Protein AF-A0A562V0K2-F1 (afdb_monomer_lite)

Foldseek 3Di:
DDDPPLQVVLCVPQVVVQVVQHDFQFKWKFFCVLLVDDDSVRIAIETEHADPDRGPPHDPRHHYYYLVVLVVLLVCQLQQNQDDDDPPTSLLVLLRLQSIGTDTHPPCSSVVSNVSLVFQRVNNLVNLLVVLVVCLPVLLVVLQPDFDPVVNVVSLVGNVVSLLSNLQVLLSHGQNDDPCSQVVCVSSVGDCVLVVLNVQLNVDPGSNSNSVSSSVSSVVSSPRD

Organism: NCBI:txid406432

Sequence (225 aa):
MSLPAPVLDLASDVVPDAEDHGKLAFAYAHGPLLSGFGTDDEIGLVCVWDRDTVPEDAPPRAEHVTQHDFNAALAAVGEGRVWPLTPASPLTGIAGFAYGVLLSDEEGAGTAARGAVSEFPQALAVATGQRLAFDVGTVSAALSEESDRWIRAELLTEALHHAYVAWFAAHERYFPGVRRRGEYARHFGLDLSVLELEDEVWRADSGALAADRYRAMAERILNDR

Structure (mmCIF, N/CA/C/O backbone):
data_AF-A0A562V0K2-F1
#
_entry.id   AF-A0A562V0K2-F1
#
loop_
_atom_site.group_PDB
_atom_site.id
_atom_site.type_symbol
_atom_site.label_atom_id
_atom_site.label_alt_id
_atom_site.label_comp_id
_atom_site.label_asym_id
_atom_site.label_entity_id
_atom_site.label_seq_id
_atom_site.pdbx_PDB_ins_code
_atom_site.Cartn_x
_atom_site.Cartn_y
_atom_site.Cartn_z
_atom_site.occupancy
_atom_site.B_iso_or_equiv
_atom_site.auth_seq_id
_atom_site.auth_comp_id
_atom_site.auth_asym_id
_atom_site.auth_atom_id
_atom_site.pdbx_PDB_model_num
ATOM 1 N N . MET A 1 1 ? -21.070 -12.483 7.957 1.00 52.47 1 MET A N 1
ATOM 2 C CA . MET A 1 1 ? -19.969 -13.451 8.157 1.00 52.47 1 MET A CA 1
ATOM 3 C C . MET A 1 1 ? -19.500 -13.329 9.595 1.00 52.47 1 MET A C 1
ATOM 5 O O . MET A 1 1 ? -19.528 -12.217 10.103 1.00 52.47 1 MET A O 1
ATOM 9 N N . SER A 1 2 ? -19.144 -14.435 10.253 1.00 75.69 2 SER A N 1
ATOM 10 C CA . SER A 1 2 ? -18.477 -14.372 11.563 1.00 75.69 2 SER A CA 1
ATOM 11 C C . SER A 1 2 ? -17.040 -13.901 11.364 1.00 75.69 2 SER A C 1
ATOM 13 O O . SER A 1 2 ? -16.423 -14.279 10.367 1.00 75.69 2 SER A O 1
ATOM 15 N N . LEU A 1 3 ? -16.515 -13.099 12.290 1.00 81.81 3 LEU A N 1
ATOM 16 C CA . LEU A 1 3 ? -15.097 -12.746 12.286 1.00 81.81 3 LEU A CA 1
ATOM 17 C C . LEU A 1 3 ? -14.242 -13.997 12.551 1.00 81.81 3 LEU A C 1
ATOM 19 O O . LEU A 1 3 ? -14.703 -14.887 13.278 1.00 81.81 3 LEU A O 1
ATOM 23 N N . PRO A 1 4 ? -13.031 -14.094 11.967 1.00 87.25 4 PRO A N 1
ATOM 24 C CA . PRO A 1 4 ? -12.086 -15.151 12.309 1.00 87.25 4 PRO A CA 1
ATOM 25 C C . PRO A 1 4 ? -11.793 -15.144 13.814 1.00 87.25 4 PRO A C 1
ATOM 27 O O . PRO A 1 4 ? -11.621 -14.074 14.397 1.00 87.25 4 PRO A O 1
ATOM 30 N N . ALA A 1 5 ? -11.703 -16.324 14.436 1.00 88.75 5 ALA A N 1
ATOM 31 C CA . ALA A 1 5 ? -11.408 -16.442 15.868 1.00 88.75 5 ALA A CA 1
ATOM 32 C C . ALA A 1 5 ? -10.146 -15.664 16.297 1.00 88.75 5 ALA A C 1
ATOM 34 O O . ALA A 1 5 ? -10.245 -14.916 17.263 1.00 88.75 5 ALA A O 1
ATOM 35 N N . PRO A 1 6 ? -9.028 -15.683 15.541 1.00 89.50 6 PRO A N 1
ATOM 36 C CA . PRO A 1 6 ? -7.841 -14.919 15.928 1.00 89.50 6 PRO A CA 1
ATOM 37 C C . PRO A 1 6 ? -8.064 -13.397 15.980 1.00 89.50 6 PRO A C 1
ATOM 39 O O . PRO A 1 6 ? -7.435 -12.709 16.778 1.00 89.50 6 PRO A O 1
ATOM 42 N N . VAL A 1 7 ? -8.982 -12.860 15.164 1.00 90.56 7 VAL A N 1
ATOM 43 C CA . VAL A 1 7 ? -9.356 -11.433 15.199 1.00 90.56 7 VAL A CA 1
ATOM 44 C C . VAL A 1 7 ? -10.140 -11.122 16.467 1.00 90.56 7 VAL A C 1
ATOM 46 O O . VAL A 1 7 ? -9.884 -10.108 17.107 1.00 90.56 7 VAL A O 1
ATOM 49 N N . LEU A 1 8 ? -11.090 -11.990 16.828 1.00 90.25 8 LEU A N 1
ATOM 50 C CA . LEU A 1 8 ? -11.879 -11.841 18.051 1.00 90.25 8 LEU A CA 1
ATOM 51 C C . LEU A 1 8 ? -10.994 -11.943 19.293 1.00 90.25 8 LEU A C 1
ATOM 53 O O . LEU A 1 8 ? -11.109 -11.103 20.179 1.00 90.25 8 LEU A O 1
ATOM 57 N N . ASP A 1 9 ? -10.089 -12.921 19.319 1.00 90.00 9 ASP A N 1
ATOM 58 C CA . ASP A 1 9 ? -9.163 -13.135 20.427 1.00 90.00 9 ASP A CA 1
ATOM 59 C C . ASP A 1 9 ? -8.259 -11.910 20.612 1.00 90.00 9 ASP A C 1
ATOM 61 O O . ASP A 1 9 ? -8.198 -11.353 21.709 1.00 90.00 9 ASP A O 1
ATOM 65 N N . LEU A 1 10 ? -7.636 -11.422 19.530 1.00 89.19 10 LEU A N 1
ATOM 66 C CA . LEU A 1 10 ? -6.783 -10.232 19.575 1.00 89.19 10 LEU A CA 1
ATOM 67 C C . LEU A 1 10 ? -7.561 -8.976 19.993 1.00 89.19 10 LEU A C 1
ATOM 69 O O . LEU A 1 10 ? -7.078 -8.207 20.820 1.00 89.19 10 LEU A O 1
ATOM 73 N N . ALA A 1 11 ? -8.767 -8.774 19.458 1.00 91.69 11 ALA A N 1
ATOM 74 C CA . ALA A 1 11 ? -9.601 -7.623 19.796 1.00 91.69 11 ALA A CA 1
ATOM 75 C C . ALA A 1 11 ? -10.054 -7.644 21.263 1.00 91.69 11 ALA A C 1
ATOM 77 O O . ALA A 1 11 ? -10.036 -6.607 21.918 1.00 91.69 11 ALA A O 1
ATOM 78 N N . SER A 1 12 ? -10.438 -8.817 21.778 1.00 92.12 12 SER A N 1
ATOM 79 C CA . SER A 1 12 ? -10.924 -8.981 23.155 1.00 92.12 12 SER A CA 1
ATOM 80 C C . SER A 1 12 ? -9.852 -8.757 24.220 1.00 92.12 12 SER A C 1
ATOM 82 O O . SER A 1 12 ? -10.187 -8.439 25.356 1.00 92.12 12 SER A O 1
ATOM 84 N N . ASP A 1 13 ? -8.585 -8.925 23.844 1.00 91.38 13 ASP A N 1
ATOM 85 C CA . ASP A 1 13 ? -7.428 -8.727 24.711 1.00 91.38 13 ASP A CA 1
ATOM 86 C C . ASP A 1 13 ? -6.933 -7.275 24.631 1.00 91.38 13 ASP A C 1
ATOM 88 O O . ASP A 1 13 ? -6.803 -6.597 25.643 1.00 91.38 13 ASP A O 1
ATOM 92 N N . VAL A 1 14 ? -6.723 -6.758 23.416 1.00 93.25 14 VAL A N 1
ATOM 93 C CA . VAL A 1 14 ? -5.986 -5.500 23.221 1.00 93.25 14 VAL A CA 1
ATOM 94 C C . VAL A 1 14 ? -6.871 -4.252 23.235 1.00 93.25 14 VAL A C 1
ATOM 96 O O . VAL A 1 14 ? -6.406 -3.201 23.667 1.00 93.25 14 VAL A O 1
ATOM 99 N N . VAL A 1 15 ? -8.123 -4.318 22.762 1.00 94.56 15 VAL A N 1
ATOM 100 C CA . VAL A 1 15 ? -8.988 -3.121 22.729 1.00 94.56 15 VAL A CA 1
ATOM 101 C C . VAL A 1 15 ? -9.350 -2.651 24.144 1.00 94.56 15 VAL A C 1
ATOM 103 O O . VAL A 1 15 ? -9.142 -1.469 24.408 1.00 94.56 15 VAL A O 1
ATOM 106 N N . PRO A 1 16 ? -9.797 -3.525 25.073 1.00 94.62 16 PRO A N 1
ATOM 107 C CA . PRO A 1 16 ? -10.066 -3.103 26.447 1.00 94.62 16 PRO A CA 1
ATOM 108 C C . PRO A 1 16 ? -8.815 -2.579 27.163 1.00 94.62 16 PRO A C 1
ATOM 110 O O . PRO A 1 16 ? -8.887 -1.548 27.821 1.00 94.62 16 PRO A O 1
ATOM 113 N N . ASP A 1 17 ? -7.667 -3.244 26.982 1.00 94.31 17 ASP A N 1
ATOM 114 C CA . ASP A 1 17 ? -6.382 -2.804 27.545 1.00 94.31 17 ASP A CA 1
ATOM 115 C C . ASP A 1 17 ? -6.016 -1.405 27.023 1.00 94.31 17 ASP A C 1
ATOM 117 O O . ASP A 1 17 ? -5.735 -0.495 27.792 1.00 94.31 17 ASP A O 1
ATOM 121 N N . ALA A 1 18 ? -6.135 -1.161 25.712 1.00 94.12 18 ALA A N 1
ATOM 122 C CA . ALA A 1 18 ? -5.911 0.167 25.143 1.00 94.12 18 ALA A CA 1
ATOM 123 C C . ALA A 1 18 ? -6.873 1.230 25.713 1.00 94.12 18 ALA A C 1
ATOM 125 O O . ALA A 1 18 ? -6.443 2.350 25.996 1.00 94.12 18 ALA A O 1
ATOM 126 N N . GLU A 1 19 ? -8.150 0.900 25.909 1.00 93.56 19 GLU A N 1
ATOM 127 C CA . GLU A 1 19 ? -9.141 1.826 26.471 1.00 93.56 19 GLU A CA 1
ATOM 128 C C . GLU A 1 19 ? -8.829 2.227 27.928 1.00 93.56 19 GLU A C 1
ATOM 130 O O . GLU A 1 19 ? -9.099 3.372 28.310 1.00 93.56 19 GLU A O 1
ATOM 135 N N . ASP A 1 20 ? -8.154 1.369 28.703 1.00 94.06 20 ASP A N 1
ATOM 136 C CA . ASP A 1 20 ? -7.663 1.699 30.052 1.00 94.06 20 ASP A CA 1
ATOM 137 C C . ASP A 1 20 ? -6.580 2.800 30.034 1.00 94.06 20 ASP A C 1
ATOM 139 O O . ASP A 1 20 ? -6.460 3.587 30.981 1.00 94.06 20 ASP A O 1
ATOM 143 N N . HIS A 1 21 ? -5.833 2.928 28.932 1.00 92.94 21 HIS A N 1
ATOM 144 C CA . HIS A 1 21 ? -4.821 3.975 28.727 1.00 92.94 21 HIS A CA 1
ATOM 145 C C . HIS A 1 21 ? -5.391 5.244 28.076 1.00 92.94 21 HIS A C 1
ATOM 147 O O . HIS A 1 21 ? -4.731 6.297 28.009 1.00 92.94 21 HIS A O 1
ATOM 153 N N . GLY A 1 22 ? -6.634 5.196 27.596 1.00 92.88 22 GLY A N 1
ATOM 154 C CA . GLY A 1 22 ? -7.260 6.346 26.980 1.00 92.88 22 GLY A CA 1
ATOM 155 C C . GLY A 1 22 ? -8.395 6.071 26.019 1.00 92.88 22 GLY A C 1
ATOM 156 O O . GLY A 1 22 ? -8.535 4.996 25.461 1.00 92.88 22 GLY A O 1
ATOM 157 N N . LYS A 1 23 ? -9.155 7.128 25.733 1.00 94.75 23 LYS A N 1
ATOM 158 C CA . LYS A 1 23 ? -10.210 7.073 24.729 1.00 94.75 23 LYS A CA 1
ATOM 159 C C . LYS A 1 23 ? -9.639 6.819 23.328 1.00 94.75 23 LYS A C 1
ATOM 161 O O . LYS A 1 23 ? -8.800 7.582 22.833 1.00 94.75 23 LYS A O 1
ATOM 166 N N . LEU A 1 24 ? -10.140 5.768 22.689 1.00 97.31 24 LEU A N 1
ATOM 167 C CA . LEU A 1 24 ? -9.940 5.495 21.273 1.00 97.31 24 LEU A CA 1
ATOM 168 C C . LEU A 1 24 ? -10.983 6.258 20.451 1.00 97.31 24 LEU A C 1
ATOM 170 O O . LEU A 1 24 ? -12.152 6.324 20.819 1.00 97.31 24 LEU A O 1
ATOM 174 N N . ALA A 1 25 ? -10.565 6.808 19.314 1.00 97.38 25 ALA A N 1
ATOM 175 C CA . ALA A 1 25 ? -11.494 7.248 18.282 1.00 97.38 25 ALA A CA 1
ATOM 176 C C . ALA A 1 25 ? -12.142 6.025 17.615 1.00 97.38 25 ALA A C 1
ATOM 178 O O . ALA A 1 25 ? -13.344 6.018 17.368 1.00 97.38 25 ALA A O 1
ATOM 179 N N . PHE A 1 26 ? -11.331 5.004 17.314 1.00 98.12 26 PHE A N 1
ATOM 180 C CA . PHE A 1 26 ? -11.765 3.693 16.833 1.00 98.12 26 PHE A CA 1
ATOM 181 C C . PHE A 1 26 ? -10.601 2.686 16.848 1.00 98.12 26 PHE A C 1
ATOM 183 O O . PHE A 1 26 ? -9.433 3.058 16.965 1.00 98.12 26 PHE A O 1
ATOM 190 N N . ALA A 1 27 ? -10.910 1.403 16.668 1.00 97.81 27 ALA A N 1
ATOM 191 C CA . ALA A 1 27 ? -9.930 0.337 16.462 1.00 97.81 27 ALA A CA 1
ATOM 192 C C . ALA A 1 27 ? -10.340 -0.559 15.293 1.00 97.81 27 ALA A C 1
ATOM 194 O O . ALA A 1 27 ? -11.531 -0.792 15.064 1.00 97.81 27 ALA A O 1
ATOM 195 N N . TYR A 1 28 ? -9.367 -1.087 14.555 1.00 97.44 28 TYR A N 1
ATOM 196 C CA . TYR A 1 28 ? -9.630 -1.998 13.443 1.00 97.44 28 TYR A CA 1
ATOM 197 C C . TYR A 1 28 ? -8.574 -3.094 13.328 1.00 97.44 28 TYR A C 1
ATOM 199 O O . TYR A 1 28 ? -7.397 -2.876 13.602 1.00 97.44 28 TYR A O 1
ATOM 207 N N . ALA A 1 29 ? -9.002 -4.274 12.888 1.00 96.69 29 ALA A N 1
ATOM 208 C CA . ALA A 1 29 ? -8.101 -5.344 12.484 1.00 96.69 29 ALA A CA 1
ATOM 209 C C . ALA A 1 29 ? -7.822 -5.262 10.985 1.00 96.69 29 ALA A C 1
ATOM 211 O O . ALA A 1 29 ? -8.708 -4.924 10.198 1.00 96.69 29 ALA A O 1
ATOM 212 N N . HIS A 1 30 ? -6.611 -5.624 10.585 1.00 95.19 30 HIS A N 1
ATOM 213 C CA . HIS A 1 30 ? -6.198 -5.732 9.192 1.00 95.19 30 HIS A CA 1
ATOM 214 C C . HIS A 1 30 ? -5.349 -6.990 8.984 1.00 95.19 30 HIS A C 1
ATOM 216 O O . HIS A 1 30 ? -4.968 -7.676 9.931 1.00 95.19 30 HIS A O 1
ATOM 222 N N . GLY A 1 31 ? -5.054 -7.296 7.724 1.00 93.81 31 GLY A N 1
ATOM 223 C CA . GLY A 1 31 ? -4.170 -8.396 7.358 1.00 93.81 31 GLY A CA 1
ATOM 224 C C . GLY A 1 31 ? -4.758 -9.291 6.271 1.00 93.81 31 GLY A C 1
ATOM 225 O O . GLY A 1 31 ? -5.962 -9.249 5.997 1.00 93.81 31 GLY A O 1
ATOM 226 N N . PRO A 1 32 ? -3.913 -10.124 5.645 1.00 93.81 32 PRO A N 1
ATOM 227 C CA . PRO A 1 32 ? -4.311 -10.967 4.524 1.00 93.81 32 PRO A CA 1
ATOM 228 C C . PRO A 1 32 ? -5.429 -11.950 4.893 1.00 93.81 32 PRO A C 1
ATOM 230 O O . PRO A 1 32 ? -6.269 -12.244 4.039 1.00 93.81 32 PRO A O 1
ATOM 233 N N . LEU A 1 33 ? -5.502 -12.406 6.157 1.00 93.62 33 LEU A N 1
ATOM 234 C CA . LEU A 1 33 ? -6.515 -13.380 6.592 1.00 93.62 33 LEU A CA 1
ATOM 235 C C . LEU A 1 33 ? -7.938 -12.860 6.376 1.00 93.62 33 LEU A C 1
ATOM 237 O O . LEU A 1 33 ? -8.826 -13.616 5.984 1.00 93.62 33 LEU A O 1
ATOM 241 N N . LEU A 1 34 ? -8.140 -11.552 6.544 1.00 93.12 34 LEU A N 1
ATOM 242 C CA . LEU A 1 34 ? -9.422 -10.891 6.296 1.00 93.12 34 LEU A CA 1
ATOM 243 C C . LEU A 1 34 ? -9.797 -10.864 4.806 1.00 93.12 34 LEU A C 1
ATOM 245 O O . LEU A 1 34 ? -10.974 -10.777 4.471 1.00 93.12 34 LEU A O 1
ATOM 249 N N . SER A 1 35 ? -8.810 -11.009 3.919 1.00 91.12 35 SER A N 1
ATOM 250 C CA . SER A 1 35 ? -8.986 -11.174 2.470 1.00 91.12 35 SER A CA 1
ATOM 251 C C . SER A 1 35 ? -9.061 -12.653 2.039 1.00 91.12 35 SER A C 1
ATOM 253 O O . SER A 1 35 ? -9.135 -12.955 0.847 1.00 91.12 35 SER A O 1
ATOM 255 N N . GLY A 1 36 ? -9.074 -13.599 2.986 1.00 91.69 36 GLY A N 1
ATOM 256 C CA . GLY A 1 36 ? -9.261 -15.031 2.726 1.00 91.69 36 GLY A CA 1
ATOM 257 C C . GLY A 1 36 ? -7.984 -15.822 2.417 1.00 91.69 36 GLY A C 1
ATOM 258 O O . GLY A 1 36 ? -8.073 -16.937 1.905 1.00 91.69 36 GLY A O 1
ATOM 259 N N . PHE A 1 37 ? -6.802 -15.275 2.708 1.00 94.12 37 PHE A N 1
ATOM 260 C CA . PHE A 1 37 ? -5.512 -15.961 2.554 1.00 94.12 37 PHE A CA 1
ATOM 261 C C . PHE A 1 37 ? -4.518 -15.526 3.638 1.00 94.12 37 PHE A C 1
ATOM 263 O O . PHE A 1 37 ? -4.787 -14.611 4.389 1.00 94.12 37 PHE A O 1
ATOM 270 N N . GLY A 1 38 ? -3.347 -16.149 3.739 1.00 92.44 38 GLY A N 1
ATOM 271 C CA . GLY A 1 38 ? -2.402 -15.848 4.823 1.00 92.44 38 GLY A CA 1
ATOM 272 C C . GLY A 1 38 ? -2.707 -16.610 6.110 1.00 92.44 38 GLY A C 1
ATOM 273 O O . GLY A 1 38 ? -3.424 -17.612 6.083 1.00 92.44 38 GLY A O 1
ATOM 274 N N . THR A 1 39 ? -2.084 -16.187 7.205 1.00 91.94 39 THR A N 1
ATOM 275 C CA . THR A 1 39 ? -2.047 -16.933 8.472 1.00 91.94 39 THR A CA 1
ATOM 276 C C . THR A 1 39 ? -2.436 -16.062 9.668 1.00 91.94 39 THR A C 1
ATOM 278 O O . THR A 1 39 ? -2.476 -14.835 9.577 1.00 91.94 39 THR A O 1
ATOM 281 N N . ASP A 1 40 ? -2.753 -16.704 10.794 1.00 91.44 40 ASP A N 1
ATOM 282 C CA . ASP A 1 40 ? -3.245 -16.036 12.008 1.00 91.44 40 ASP A CA 1
ATOM 283 C C . ASP A 1 40 ? -2.237 -15.028 12.589 1.00 91.44 40 ASP A C 1
ATOM 285 O O . ASP A 1 40 ? -2.631 -13.995 13.122 1.00 91.44 40 ASP A O 1
ATOM 289 N N . ASP A 1 41 ? -0.936 -15.291 12.439 1.00 90.50 41 ASP A N 1
ATOM 290 C CA . ASP A 1 41 ? 0.172 -14.423 12.865 1.00 90.50 41 ASP A CA 1
ATOM 291 C C . ASP A 1 41 ? 0.351 -13.169 11.995 1.00 90.50 41 ASP A C 1
ATOM 293 O O . ASP A 1 41 ? 1.143 -12.291 12.331 1.00 90.50 41 ASP A O 1
ATOM 297 N N . GLU A 1 42 ? -0.375 -13.069 10.880 1.00 91.75 42 GLU A N 1
ATOM 298 C CA . GLU A 1 42 ? -0.365 -11.898 10.001 1.00 91.75 42 GLU A CA 1
ATOM 299 C C . GLU A 1 42 ? -1.564 -10.969 10.224 1.00 91.75 42 GLU A C 1
ATOM 301 O O . GLU A 1 42 ? -1.728 -9.994 9.484 1.00 91.75 42 GLU A O 1
ATOM 306 N N . ILE A 1 43 ? -2.409 -11.255 11.218 1.00 93.25 43 ILE A N 1
ATOM 307 C CA . ILE A 1 43 ? -3.422 -10.304 11.670 1.00 93.25 43 ILE A CA 1
ATOM 308 C C . ILE A 1 43 ? -2.740 -9.205 12.476 1.00 93.25 43 ILE A C 1
ATOM 310 O O . ILE A 1 43 ? -2.044 -9.471 13.454 1.00 93.25 43 ILE A O 1
ATOM 314 N N . GLY A 1 44 ? -2.994 -7.965 12.076 1.00 93.50 44 GLY A N 1
ATOM 315 C CA . GLY A 1 44 ? -2.641 -6.776 12.836 1.00 93.50 44 GLY A CA 1
ATOM 316 C C . GLY A 1 44 ? -3.880 -6.123 13.437 1.00 93.50 44 GLY A C 1
ATOM 317 O O . GLY A 1 44 ? -4.983 -6.223 12.889 1.00 93.50 44 GLY A O 1
ATOM 318 N N . LEU A 1 45 ? -3.686 -5.441 14.561 1.00 96.12 45 LEU A N 1
ATOM 319 C CA . LEU A 1 45 ? -4.660 -4.539 15.161 1.00 96.12 45 LEU A CA 1
ATOM 320 C C . LEU A 1 45 ? -4.080 -3.129 15.140 1.00 96.12 45 LEU A C 1
ATOM 322 O O . LEU A 1 45 ? -2.914 -2.942 15.480 1.00 96.12 45 LEU A O 1
ATOM 326 N N . VAL A 1 46 ? -4.903 -2.148 14.786 1.00 97.06 46 VAL A N 1
ATOM 327 C CA . VAL A 1 46 ? -4.553 -0.732 14.861 1.00 97.06 46 VAL A CA 1
ATOM 328 C C . VAL A 1 46 ? -5.534 -0.030 15.791 1.00 97.06 46 VAL A C 1
ATOM 330 O O . VAL A 1 46 ? -6.750 -0.086 15.582 1.00 97.06 46 VAL A O 1
ATOM 333 N N . CYS A 1 47 ? -4.995 0.664 16.789 1.00 97.81 47 CYS A N 1
ATOM 334 C CA . CYS A 1 47 ? -5.742 1.525 17.698 1.00 97.81 47 CYS A CA 1
ATOM 335 C C . CYS A 1 47 ? -5.536 2.991 17.297 1.00 97.81 47 CYS A C 1
ATOM 337 O O . CYS A 1 47 ? -4.404 3.488 17.282 1.00 97.81 47 CYS A O 1
ATOM 339 N N . VAL A 1 48 ? -6.635 3.679 16.981 1.00 97.94 48 VAL A N 1
ATOM 340 C CA . VAL A 1 48 ? -6.637 5.097 16.614 1.00 97.94 48 VAL A CA 1
ATOM 341 C C . VAL A 1 48 ? -7.090 5.920 17.810 1.00 97.94 48 VAL A C 1
ATOM 343 O O . VAL A 1 48 ? -8.226 5.798 18.259 1.00 97.94 48 VAL A O 1
ATOM 346 N N . TRP A 1 49 ? -6.204 6.759 18.335 1.00 97.88 49 TRP A N 1
ATOM 347 C CA . TRP A 1 49 ? -6.423 7.491 19.582 1.00 97.88 49 TRP A CA 1
ATOM 348 C C . TRP A 1 49 ? -7.141 8.830 19.370 1.00 97.88 49 TRP A C 1
ATOM 350 O O . TRP A 1 49 ? -6.742 9.612 18.505 1.00 97.88 49 TRP A O 1
ATOM 360 N N . ASP A 1 50 ? -8.138 9.132 20.211 1.00 96.38 50 ASP A N 1
ATOM 361 C CA . ASP A 1 50 ? -8.818 10.440 20.274 1.00 96.38 50 ASP A CA 1
ATOM 362 C C . ASP A 1 50 ? -8.024 11.412 21.170 1.00 96.38 50 ASP A C 1
ATOM 364 O O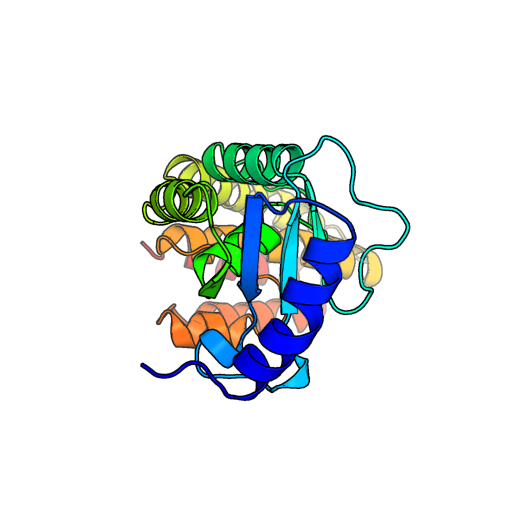 . ASP A 1 50 ? -8.425 11.778 22.278 1.00 96.38 50 ASP A O 1
ATOM 368 N N . ARG A 1 51 ? -6.788 11.701 20.754 1.00 94.25 51 ARG A N 1
ATOM 369 C CA . ARG A 1 51 ? -5.839 12.613 21.415 1.00 94.25 51 ARG A CA 1
ATOM 370 C C . ARG A 1 51 ? -4.675 12.932 20.484 1.00 94.25 51 ARG A C 1
ATOM 372 O O . ARG A 1 51 ? -4.415 12.206 19.527 1.00 94.25 51 ARG A O 1
ATOM 379 N N . ASP A 1 52 ? -3.930 13.975 20.832 1.00 93.94 52 ASP A N 1
ATOM 380 C CA . ASP A 1 52 ? -2.813 14.481 20.027 1.00 93.94 52 ASP A CA 1
ATOM 381 C C . ASP A 1 52 ? -1.555 13.597 20.070 1.00 93.94 52 ASP A C 1
ATOM 383 O O . ASP A 1 52 ? -0.653 13.772 19.255 1.00 93.94 52 ASP A O 1
ATOM 387 N N . THR A 1 53 ? -1.464 12.656 21.016 1.00 95.62 53 THR A N 1
ATOM 388 C CA . THR A 1 53 ? -0.296 11.778 21.184 1.00 95.62 53 THR A CA 1
ATOM 389 C C . THR A 1 53 ? -0.696 10.364 21.592 1.00 95.62 53 THR A C 1
ATOM 391 O O . THR A 1 53 ? -1.591 10.182 22.418 1.00 95.62 53 THR A O 1
ATOM 394 N N . VAL A 1 54 ? 0.020 9.362 21.079 1.00 96.06 54 VAL A N 1
ATOM 395 C CA . VAL A 1 54 ? -0.092 7.965 21.533 1.00 96.06 54 VAL A CA 1
ATOM 396 C C . VAL A 1 54 ? 0.375 7.852 22.998 1.00 96.06 54 VAL A C 1
ATOM 398 O O . VAL A 1 54 ? 1.401 8.450 23.330 1.00 96.06 54 VAL A O 1
ATOM 401 N N . PRO A 1 55 ? -0.337 7.122 23.881 1.00 95.44 55 PRO A N 1
ATOM 402 C CA . PRO A 1 55 ? 0.125 6.858 25.248 1.00 95.44 55 PRO A CA 1
ATOM 403 C C . PRO A 1 55 ? 1.468 6.118 25.272 1.00 95.44 55 PRO A C 1
ATOM 405 O O . PRO A 1 55 ? 1.684 5.203 24.480 1.00 95.44 55 PRO A O 1
ATOM 408 N N . GLU A 1 56 ? 2.364 6.482 26.192 1.00 94.12 56 GLU A N 1
ATOM 409 C CA . GLU A 1 56 ? 3.687 5.840 26.316 1.00 94.12 56 GLU A CA 1
ATOM 410 C C . GLU A 1 56 ? 3.600 4.365 26.738 1.00 94.12 56 GLU A C 1
ATOM 412 O O . GLU A 1 56 ? 4.495 3.575 26.447 1.00 94.12 56 GLU A O 1
ATOM 417 N N . ASP A 1 57 ? 2.519 4.004 27.421 1.00 93.12 57 ASP A N 1
ATOM 418 C CA . ASP A 1 57 ? 2.210 2.689 27.970 1.00 93.12 57 ASP A CA 1
ATOM 419 C C . ASP A 1 57 ? 1.176 1.916 27.136 1.00 93.12 57 ASP A C 1
ATOM 421 O O . ASP A 1 57 ? 0.630 0.923 27.603 1.00 93.12 57 ASP A O 1
ATOM 425 N N . ALA A 1 58 ? 0.931 2.342 25.892 1.00 93.00 58 ALA A N 1
ATOM 426 C CA . ALA A 1 58 ? 0.018 1.664 24.981 1.00 93.00 58 ALA A CA 1
ATOM 427 C C . ALA A 1 58 ? 0.422 0.190 24.725 1.00 93.00 58 ALA A C 1
ATOM 429 O O . ALA A 1 58 ? 1.617 -0.128 24.644 1.00 93.00 58 ALA A O 1
ATOM 430 N N . PRO A 1 59 ? -0.554 -0.724 24.565 1.00 92.44 59 PRO A N 1
ATOM 431 C CA . PRO A 1 59 ? -0.286 -2.156 24.502 1.00 92.44 59 PRO A CA 1
ATOM 432 C C . PRO A 1 59 ? 0.536 -2.556 23.263 1.00 92.44 59 PRO A C 1
ATOM 434 O O . PRO A 1 59 ? 0.108 -2.345 22.134 1.00 92.44 59 PRO A O 1
ATOM 437 N N . PRO A 1 60 ? 1.665 -3.275 23.408 1.00 92.25 60 PRO A N 1
ATOM 438 C CA . PRO A 1 60 ? 2.615 -3.509 22.310 1.00 92.25 60 PRO A CA 1
ATOM 439 C C . PRO A 1 60 ? 2.113 -4.471 21.220 1.00 92.25 60 PRO A C 1
ATOM 441 O O . PRO A 1 60 ? 2.826 -4.745 20.256 1.00 92.25 60 PRO A O 1
ATOM 444 N N . ARG A 1 61 ? 0.920 -5.049 21.395 1.00 91.62 61 ARG A N 1
ATOM 445 C CA . ARG A 1 61 ? 0.300 -6.009 20.469 1.00 91.62 61 ARG A CA 1
ATOM 446 C C . ARG A 1 61 ? -0.578 -5.337 19.408 1.00 91.62 61 ARG A C 1
ATOM 448 O O . ARG A 1 61 ? -1.210 -6.049 18.629 1.00 91.62 61 ARG A O 1
ATOM 455 N N . ALA A 1 62 ? -0.608 -4.006 19.372 1.00 94.44 62 ALA A N 1
ATOM 456 C CA . ALA A 1 62 ? -1.236 -3.220 18.322 1.00 94.44 62 ALA A CA 1
ATOM 457 C C . ALA A 1 62 ? -0.269 -2.178 17.756 1.00 94.44 62 ALA A C 1
ATOM 459 O O . ALA A 1 62 ? 0.677 -1.733 18.405 1.00 94.44 62 ALA A O 1
ATOM 460 N N . GLU A 1 63 ? -0.549 -1.761 16.530 1.00 95.06 63 GLU A N 1
ATOM 461 C CA . GLU A 1 63 ? -0.046 -0.504 16.007 1.00 95.06 63 GLU A CA 1
ATOM 462 C C . GLU A 1 63 ? -0.894 0.646 16.563 1.00 95.06 63 GLU A C 1
ATOM 464 O O . GLU A 1 63 ? -2.112 0.536 16.733 1.00 95.06 63 GLU A O 1
ATOM 469 N N . HIS A 1 64 ? -0.249 1.775 16.839 1.00 96.12 64 HIS A N 1
ATOM 470 C CA . HIS A 1 64 ? -0.899 2.928 17.444 1.00 96.12 64 HIS A CA 1
ATOM 471 C C . HIS A 1 64 ? -0.684 4.170 16.602 1.00 96.12 64 HIS A C 1
ATOM 473 O O . HIS A 1 64 ? 0.438 4.489 16.210 1.00 96.12 64 HIS A O 1
ATOM 479 N N . VAL A 1 65 ? -1.768 4.898 16.370 1.00 96.69 65 VAL A N 1
ATOM 480 C CA . VAL A 1 65 ? -1.755 6.139 15.602 1.00 96.69 65 VAL A CA 1
ATOM 481 C C . VAL A 1 65 ? -2.750 7.116 16.210 1.00 96.69 65 VAL A C 1
ATOM 483 O O . VAL A 1 65 ? -3.754 6.714 16.795 1.00 96.69 65 VAL A O 1
ATOM 486 N N . THR A 1 66 ? -2.481 8.410 16.118 1.00 97.44 66 THR A N 1
ATOM 487 C CA . THR A 1 66 ? -3.467 9.414 16.529 1.00 97.44 66 THR A CA 1
ATOM 488 C C . THR A 1 66 ? -4.542 9.554 15.454 1.00 97.44 66 THR A C 1
ATOM 490 O O . THR A 1 66 ? -4.300 9.297 14.271 1.00 97.44 66 THR A O 1
ATOM 493 N N . GLN A 1 67 ? -5.740 10.002 15.824 1.00 97.12 67 GLN A N 1
ATOM 494 C CA . GLN A 1 67 ? -6.764 10.327 14.830 1.00 97.12 67 GLN A CA 1
ATOM 495 C C . GLN A 1 67 ? -6.286 11.424 13.865 1.00 97.12 67 GLN A C 1
ATOM 497 O O . GLN A 1 67 ? -6.624 11.397 12.680 1.00 97.12 67 GLN A O 1
ATOM 502 N N . HIS A 1 68 ? -5.465 12.361 14.348 1.00 96.69 68 HIS A N 1
ATOM 503 C CA . HIS A 1 68 ? -4.840 13.387 13.519 1.00 96.69 68 HIS A CA 1
ATOM 504 C C . HIS A 1 68 ? -3.970 12.774 12.414 1.00 96.69 68 HIS A C 1
ATOM 506 O O . HIS A 1 68 ? -4.189 13.058 11.236 1.00 96.69 68 HIS A O 1
ATOM 512 N N . ASP A 1 69 ? -3.039 11.892 12.779 1.00 96.19 69 ASP A N 1
ATOM 513 C CA . ASP A 1 69 ? -2.115 11.258 11.834 1.00 96.19 69 ASP A CA 1
ATOM 514 C C . ASP A 1 69 ? -2.849 10.325 10.865 1.00 96.19 69 ASP A C 1
ATOM 516 O O . ASP A 1 69 ? -2.548 10.303 9.670 1.00 96.19 69 ASP A O 1
ATOM 520 N N . PHE A 1 70 ? -3.867 9.604 11.347 1.00 96.94 70 PHE A N 1
ATOM 521 C CA . PHE A 1 70 ? -4.719 8.781 10.491 1.00 96.94 70 PHE A CA 1
ATOM 522 C C . PHE A 1 70 ? -5.450 9.634 9.442 1.00 96.94 70 PHE A C 1
ATOM 524 O O . PHE A 1 70 ? -5.446 9.309 8.253 1.00 96.94 70 PHE A O 1
ATOM 531 N N . ASN A 1 71 ? -6.040 10.759 9.853 1.00 96.62 71 ASN A N 1
ATOM 532 C CA . ASN A 1 71 ? -6.723 11.674 8.938 1.00 96.62 71 ASN A CA 1
ATOM 533 C C . ASN A 1 71 ? -5.750 12.339 7.955 1.00 96.62 71 ASN A C 1
ATOM 535 O O . ASN A 1 71 ? -6.092 12.533 6.788 1.00 96.62 71 ASN A O 1
ATOM 539 N N . ALA A 1 72 ? -4.529 12.654 8.393 1.00 95.44 72 ALA A N 1
ATOM 540 C CA . ALA A 1 72 ? -3.478 13.158 7.517 1.00 95.44 72 ALA A CA 1
ATOM 541 C C . ALA A 1 72 ? -3.072 12.113 6.463 1.00 95.44 72 ALA A C 1
ATOM 543 O O . ALA A 1 72 ? -2.916 12.456 5.288 1.00 95.44 72 ALA A O 1
ATOM 544 N N . ALA A 1 73 ? -2.966 10.838 6.850 1.00 95.06 73 ALA A N 1
ATOM 545 C CA . ALA A 1 73 ? -2.717 9.738 5.924 1.00 95.06 73 ALA A CA 1
ATOM 546 C C . ALA A 1 73 ? -3.866 9.566 4.918 1.00 95.06 73 ALA A C 1
ATOM 548 O O . ALA A 1 73 ? -3.620 9.450 3.716 1.00 95.06 73 ALA A O 1
ATOM 549 N N . LEU A 1 74 ? -5.116 9.624 5.389 1.00 95.62 74 LEU A N 1
ATOM 550 C CA . LEU A 1 74 ? -6.307 9.559 4.544 1.00 95.62 74 LEU A CA 1
ATOM 551 C C . LEU A 1 74 ? -6.332 10.695 3.511 1.00 95.62 74 LEU A C 1
ATOM 553 O O . LEU A 1 74 ? -6.548 10.440 2.327 1.00 95.62 74 LEU A O 1
ATOM 557 N N . ALA A 1 75 ? -6.054 11.930 3.936 1.00 95.69 75 ALA A N 1
ATOM 558 C CA . ALA A 1 75 ? -5.964 13.082 3.043 1.00 95.69 75 ALA A CA 1
ATOM 559 C C . ALA A 1 75 ? -4.834 12.914 2.016 1.00 95.69 75 ALA A C 1
ATOM 561 O O . ALA A 1 75 ? -5.062 13.070 0.818 1.00 95.69 75 ALA A O 1
ATOM 562 N N . ALA A 1 76 ? -3.640 12.502 2.457 1.00 94.38 76 ALA A N 1
ATOM 563 C CA . ALA A 1 76 ? -2.506 12.267 1.568 1.00 94.38 76 ALA A CA 1
ATOM 564 C C . ALA A 1 76 ? -2.828 11.227 0.483 1.00 94.38 76 ALA A C 1
ATOM 566 O O . ALA A 1 76 ? -2.544 11.463 -0.690 1.00 94.38 76 ALA A O 1
ATOM 567 N N . VAL A 1 77 ? -3.475 10.115 0.847 1.00 95.62 77 VAL A N 1
ATOM 568 C CA . VAL A 1 77 ? -3.938 9.095 -0.109 1.00 95.62 77 VAL A CA 1
ATOM 569 C C . VAL A 1 77 ? -5.008 9.663 -1.044 1.00 95.62 77 VAL A C 1
ATOM 571 O O . VAL A 1 77 ? -4.908 9.482 -2.258 1.00 95.62 77 VAL A O 1
ATOM 574 N N . GLY A 1 78 ? -5.986 10.395 -0.505 1.00 95.25 78 GLY A N 1
ATOM 575 C CA . GLY A 1 78 ? -7.042 11.049 -1.281 1.00 95.25 78 GLY A CA 1
ATOM 576 C C . GLY A 1 78 ? -6.517 12.052 -2.311 1.00 95.25 78 GLY A C 1
ATOM 577 O O . GLY A 1 78 ? -7.091 12.196 -3.385 1.00 95.25 78 GLY A O 1
ATOM 578 N N . GLU A 1 79 ? -5.390 12.699 -2.019 1.00 94.06 79 GLU A N 1
ATOM 579 C CA . GLU A 1 79 ? -4.725 13.676 -2.886 1.00 94.06 79 GLU A CA 1
ATOM 580 C C . GLU A 1 79 ? -3.613 13.058 -3.758 1.00 94.06 79 GLU A C 1
ATOM 582 O O . GLU A 1 79 ? -2.899 13.780 -4.455 1.00 94.06 79 GLU A O 1
ATOM 587 N N . GLY A 1 80 ? -3.433 11.731 -3.725 1.00 92.94 80 GLY A N 1
ATOM 588 C CA . GLY A 1 80 ? -2.428 11.015 -4.520 1.00 92.94 80 GLY A CA 1
ATOM 589 C C . GLY A 1 80 ? -0.977 11.168 -4.037 1.00 92.94 80 GLY A C 1
ATOM 590 O O . GLY A 1 80 ? -0.039 10.856 -4.772 1.00 92.94 80 GLY A O 1
ATOM 591 N N . ARG A 1 81 ? -0.760 11.639 -2.803 1.00 89.00 81 ARG A N 1
ATOM 592 C CA . ARG A 1 81 ? 0.560 11.834 -2.180 1.00 89.00 81 ARG A CA 1
ATOM 593 C C . ARG A 1 81 ? 0.981 10.606 -1.370 1.00 89.00 81 ARG A C 1
ATOM 595 O O . ARG A 1 81 ? 0.954 10.617 -0.144 1.00 89.00 81 ARG A O 1
ATOM 602 N N . VAL A 1 82 ? 1.381 9.547 -2.071 1.00 82.56 82 VAL A N 1
ATOM 603 C CA . VAL A 1 82 ? 1.708 8.234 -1.470 1.00 82.56 82 VAL A CA 1
ATOM 604 C C . VAL A 1 82 ? 3.184 7.832 -1.583 1.00 82.56 82 VAL A C 1
A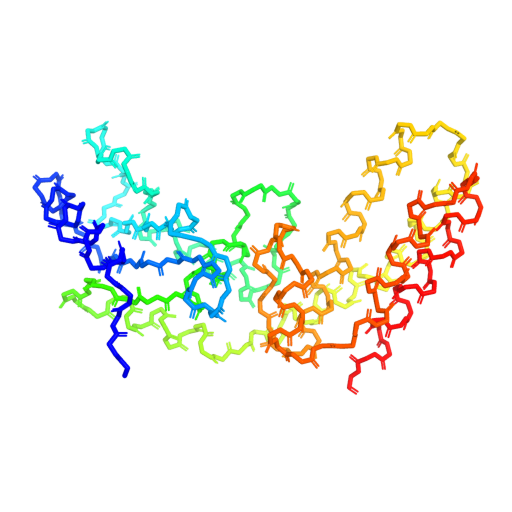TOM 606 O O . VAL A 1 82 ? 3.547 6.710 -1.248 1.00 82.56 82 VAL A O 1
ATOM 609 N N . TRP A 1 83 ? 4.039 8.750 -2.034 1.00 80.62 83 TRP A N 1
ATOM 610 C CA . TRP A 1 83 ? 5.485 8.564 -2.197 1.00 80.62 83 TRP A CA 1
ATOM 611 C C . TRP A 1 83 ? 6.177 9.091 -0.933 1.00 80.62 83 TRP A C 1
ATOM 613 O O . TRP A 1 83 ? 5.937 10.258 -0.607 1.00 80.62 83 TRP A O 1
ATOM 623 N N . PRO A 1 84 ? 6.976 8.303 -0.185 1.00 73.19 84 PRO A N 1
ATOM 624 C CA . PRO A 1 84 ? 7.911 7.265 -0.652 1.00 73.19 84 PRO A CA 1
ATOM 625 C C . PRO A 1 84 ? 7.586 5.812 -0.227 1.00 73.19 84 PRO A C 1
ATOM 627 O O . PRO A 1 84 ? 6.705 5.571 0.597 1.00 73.19 84 PRO A O 1
ATOM 630 N N . LEU A 1 85 ? 8.355 4.842 -0.751 1.00 75.69 85 LEU A N 1
ATOM 631 C CA . LEU A 1 85 ? 8.320 3.432 -0.331 1.00 75.69 85 LEU A CA 1
ATOM 632 C C . LEU A 1 85 ? 8.812 3.288 1.118 1.00 75.69 85 LEU A C 1
ATOM 634 O O . LEU A 1 85 ? 10.013 3.232 1.384 1.00 75.69 85 LEU A O 1
ATOM 638 N N . THR A 1 86 ? 7.879 3.187 2.060 1.00 77.56 86 THR A N 1
ATOM 639 C CA . THR A 1 86 ? 8.165 2.830 3.453 1.00 77.56 86 THR A CA 1
ATOM 640 C C . THR A 1 86 ? 7.184 1.760 3.934 1.00 77.56 86 THR A C 1
ATOM 642 O O . THR A 1 86 ? 6.043 1.723 3.468 1.00 77.56 86 THR A O 1
ATOM 645 N N . PRO A 1 87 ? 7.587 0.883 4.874 1.00 65.38 87 PRO A N 1
ATOM 646 C CA . PRO A 1 87 ? 6.670 -0.087 5.475 1.00 65.38 87 PRO A CA 1
ATOM 647 C C . PRO A 1 87 ? 5.449 0.564 6.143 1.00 65.38 87 PRO A C 1
ATOM 649 O O . PRO A 1 87 ? 4.365 -0.002 6.109 1.00 65.38 87 PRO A O 1
ATOM 652 N N . ALA A 1 88 ? 5.619 1.770 6.692 1.00 72.12 88 ALA A N 1
ATOM 653 C CA . ALA A 1 88 ? 4.573 2.562 7.338 1.00 72.12 88 ALA A CA 1
ATOM 654 C C . ALA A 1 88 ? 4.044 3.684 6.422 1.00 72.12 88 ALA A C 1
ATOM 656 O O . ALA A 1 88 ? 3.783 4.799 6.877 1.00 72.12 88 ALA A O 1
ATOM 657 N N . SER A 1 89 ? 3.951 3.437 5.110 1.00 85.94 89 SER A N 1
ATOM 658 C CA . SER A 1 89 ? 3.439 4.455 4.191 1.00 85.94 89 SER A CA 1
ATOM 659 C C . SER A 1 89 ? 1.946 4.715 4.445 1.00 85.94 89 SER A C 1
ATOM 661 O O . SER A 1 89 ? 1.204 3.769 4.739 1.00 85.94 89 SER A O 1
ATOM 663 N N . PRO A 1 90 ? 1.464 5.963 4.267 1.00 90.56 90 PRO A N 1
ATOM 664 C CA . PRO A 1 90 ? 0.041 6.289 4.366 1.00 90.56 90 PRO A CA 1
ATOM 665 C C . PRO A 1 90 ? -0.853 5.344 3.557 1.00 90.56 90 PRO A C 1
ATOM 667 O O . PRO A 1 90 ? -1.901 4.918 4.030 1.00 90.56 90 PRO A O 1
ATOM 670 N N . LEU A 1 91 ? -0.411 4.956 2.358 1.00 93.94 91 LEU A N 1
ATOM 671 C CA . LEU A 1 91 ? -1.157 4.042 1.499 1.00 93.94 91 LEU A CA 1
ATOM 672 C C . LEU A 1 91 ? -1.312 2.648 2.110 1.00 93.94 91 LEU A C 1
ATOM 674 O O . LEU A 1 91 ? -2.402 2.093 2.045 1.00 93.94 91 LEU A O 1
ATOM 678 N N . THR A 1 92 ? -0.256 2.096 2.711 1.00 91.31 92 THR A N 1
ATOM 679 C CA . THR A 1 92 ? -0.303 0.759 3.325 1.00 91.31 92 THR A CA 1
ATOM 680 C C . THR A 1 92 ? -1.251 0.751 4.523 1.00 91.31 92 THR A C 1
ATOM 682 O O . THR A 1 92 ? -2.087 -0.145 4.633 1.00 91.31 92 THR A O 1
ATOM 685 N N . GLY A 1 93 ? -1.189 1.786 5.369 1.00 92.56 93 GLY A N 1
ATOM 686 C CA . GLY A 1 93 ? -2.106 1.945 6.502 1.00 92.56 93 GLY A CA 1
ATOM 687 C C . GLY A 1 93 ? -3.565 2.091 6.058 1.00 92.56 93 GLY A C 1
ATOM 688 O O . GLY A 1 93 ? -4.441 1.381 6.547 1.00 92.56 93 GLY A O 1
ATOM 689 N N . ILE A 1 94 ? -3.835 2.945 5.063 1.00 95.88 94 ILE A N 1
ATOM 690 C CA . ILE A 1 94 ? -5.191 3.130 4.527 1.00 95.88 94 ILE A CA 1
ATOM 691 C C . ILE A 1 94 ? -5.696 1.882 3.795 1.00 95.88 94 ILE A C 1
ATOM 693 O O . ILE A 1 94 ? -6.871 1.552 3.925 1.00 95.88 94 ILE A O 1
ATOM 697 N N . ALA A 1 95 ? -4.840 1.140 3.090 1.00 95.44 95 ALA A N 1
ATOM 698 C CA . ALA A 1 95 ? -5.202 -0.149 2.503 1.00 95.44 95 ALA A CA 1
ATOM 699 C C . ALA A 1 95 ? -5.567 -1.177 3.587 1.00 95.44 95 ALA A C 1
ATOM 701 O O . ALA A 1 95 ? -6.588 -1.857 3.475 1.00 95.44 95 ALA A O 1
ATOM 702 N N . GLY A 1 96 ? -4.764 -1.255 4.655 1.00 95.19 96 GLY A N 1
ATOM 703 C CA . GLY A 1 96 ? -5.032 -2.099 5.818 1.00 95.19 96 GLY A CA 1
ATOM 704 C C . GLY A 1 96 ? -6.370 -1.759 6.467 1.00 95.19 96 GLY A C 1
ATOM 705 O O . GLY A 1 96 ? -7.171 -2.655 6.725 1.00 95.19 96 GLY A O 1
ATOM 706 N N . PHE A 1 97 ? -6.662 -0.467 6.633 1.00 97.00 97 PHE A N 1
ATOM 707 C CA . PHE A 1 97 ? -7.976 -0.020 7.069 1.00 97.00 97 PHE A CA 1
ATOM 708 C C . PHE A 1 97 ? -9.053 -0.461 6.080 1.00 97.00 97 PHE A C 1
ATOM 710 O O . PHE A 1 97 ? -9.959 -1.178 6.497 1.00 97.00 97 PHE A O 1
ATOM 717 N N . ALA A 1 98 ? -8.958 -0.089 4.796 1.00 96.38 98 ALA A N 1
ATOM 718 C CA . ALA A 1 98 ? -9.953 -0.315 3.739 1.00 96.38 98 ALA A CA 1
ATOM 719 C C . ALA A 1 98 ? -10.381 -1.784 3.592 1.00 96.38 98 ALA A C 1
ATOM 721 O O . ALA A 1 98 ? -11.573 -2.051 3.453 1.00 96.38 98 ALA A O 1
ATOM 722 N N . TYR A 1 99 ? -9.434 -2.721 3.679 1.00 95.38 99 TYR A N 1
ATOM 723 C CA . TYR A 1 99 ? -9.693 -4.166 3.598 1.00 95.38 99 TYR A CA 1
ATOM 724 C C . TYR A 1 99 ? -9.874 -4.840 4.965 1.00 95.38 99 TYR A C 1
ATOM 726 O O . TYR A 1 99 ? -10.121 -6.043 5.045 1.00 95.38 99 TYR A O 1
ATOM 734 N N . GLY A 1 100 ? -9.718 -4.070 6.037 1.00 95.50 100 GLY A N 1
ATOM 735 C CA . GLY A 1 100 ? -9.839 -4.516 7.410 1.00 95.50 100 GLY A CA 1
ATOM 736 C C . GLY A 1 100 ? -11.269 -4.516 7.943 1.00 95.50 100 GLY A C 1
ATOM 737 O O . GLY A 1 100 ? -12.245 -4.217 7.253 1.00 95.50 100 GLY A O 1
ATOM 738 N N . VAL A 1 101 ? -11.380 -4.813 9.233 1.00 95.31 101 VAL A N 1
ATOM 739 C CA . VAL A 1 101 ? -12.638 -4.867 9.979 1.00 95.31 101 VAL A CA 1
ATOM 740 C C . VAL A 1 101 ? -12.592 -3.848 11.106 1.00 95.31 101 VAL A C 1
ATOM 742 O O . VAL A 1 101 ? -11.659 -3.851 11.902 1.00 95.31 101 VAL A O 1
ATOM 745 N N . LEU A 1 102 ? -13.618 -3.004 11.194 1.00 95.81 102 LEU A N 1
ATOM 746 C CA . LEU A 1 102 ? -13.807 -2.079 12.312 1.00 95.81 102 LEU A CA 1
ATOM 747 C C . LEU A 1 102 ? -14.288 -2.853 13.552 1.00 95.81 102 LEU A C 1
ATOM 749 O O . LEU A 1 102 ? -15.219 -3.651 13.442 1.00 95.81 102 LEU A O 1
ATOM 753 N N . LEU A 1 103 ? -13.645 -2.637 14.700 1.00 94.88 103 LEU A N 1
ATOM 754 C CA . LEU A 1 103 ? -13.858 -3.407 15.933 1.00 94.88 103 LEU A CA 1
ATOM 755 C C . LEU A 1 103 ? -14.450 -2.567 17.070 1.00 94.88 103 LEU A C 1
ATOM 757 O O . LEU A 1 103 ? -15.343 -3.044 17.763 1.00 94.88 103 LEU A O 1
ATOM 761 N N . SER A 1 104 ? -13.978 -1.330 17.234 1.00 93.94 104 SER A N 1
ATOM 762 C CA . SER A 1 104 ? -14.516 -0.331 18.171 1.00 93.94 104 SER A CA 1
ATOM 763 C C . SER A 1 104 ? -14.652 1.002 17.438 1.00 93.94 104 SER A C 1
ATOM 765 O O . SER A 1 104 ? -13.790 1.320 16.620 1.00 93.94 104 SER A O 1
ATOM 767 N N . ASP A 1 105 ? -15.746 1.732 17.666 1.00 95.94 105 ASP A N 1
ATOM 768 C CA . ASP A 1 105 ? -16.061 3.029 17.041 1.00 95.94 105 ASP A CA 1
ATOM 769 C C . ASP A 1 105 ? -17.239 3.703 17.768 1.00 95.94 105 ASP A C 1
ATOM 771 O O . ASP A 1 105 ? -18.345 3.807 17.236 1.00 95.94 105 ASP A O 1
ATOM 775 N N . GLU A 1 106 ? -17.040 4.101 19.026 1.00 91.56 106 GLU A N 1
ATOM 776 C CA . GLU A 1 106 ? -18.135 4.608 19.869 1.00 91.56 106 GLU A CA 1
ATOM 777 C C . GLU A 1 106 ? -18.786 5.888 19.321 1.00 91.56 106 GLU A C 1
ATOM 779 O O . GLU A 1 106 ? -20.001 6.065 19.418 1.00 91.56 106 GLU A O 1
ATOM 784 N N . GLU A 1 107 ? -17.987 6.775 18.723 1.00 93.19 107 GLU A N 1
ATOM 785 C CA . GLU A 1 107 ? -18.438 8.091 18.250 1.00 93.19 107 GLU A CA 1
ATOM 786 C C . GLU A 1 107 ? -18.640 8.172 16.730 1.00 93.19 107 GLU A C 1
ATOM 788 O O . GLU A 1 107 ? -19.012 9.223 16.206 1.00 93.19 107 GLU A O 1
ATOM 793 N N . GLY A 1 108 ? -18.438 7.069 16.004 1.00 95.88 108 GLY A N 1
ATOM 794 C CA . GLY A 1 108 ? -18.677 6.997 14.560 1.00 95.88 108 GLY A CA 1
ATOM 795 C C . GLY A 1 108 ? -17.547 7.554 13.686 1.00 95.88 108 GLY A C 1
ATOM 796 O O . GLY A 1 108 ? -17.730 7.700 12.473 1.00 95.88 108 GLY A O 1
ATOM 797 N N . ALA A 1 109 ? -16.387 7.883 14.262 1.00 95.81 109 ALA A N 1
ATOM 798 C CA . ALA A 1 109 ? -15.224 8.383 13.533 1.00 95.81 109 ALA A CA 1
ATOM 799 C C . ALA A 1 109 ? -14.674 7.345 12.541 1.00 95.81 109 ALA A C 1
ATOM 801 O O . ALA A 1 109 ? -14.375 7.679 11.390 1.00 95.81 109 ALA A O 1
ATOM 802 N N . GLY A 1 110 ?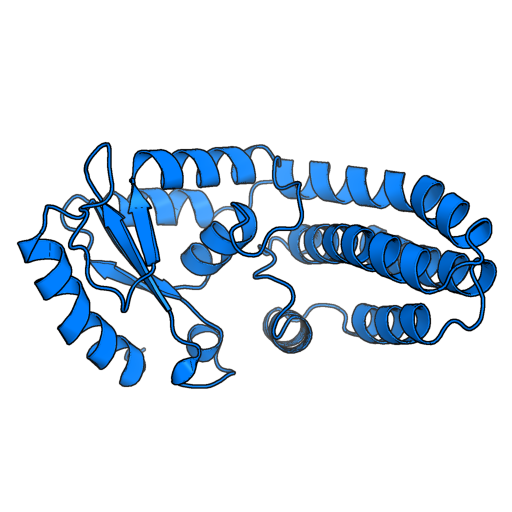 -14.590 6.080 12.956 1.00 96.44 110 GLY A N 1
ATOM 803 C CA . GLY A 1 110 ? -14.173 4.970 12.103 1.00 96.44 110 GLY A CA 1
ATOM 804 C C . GLY A 1 110 ? -15.173 4.717 10.976 1.00 96.44 110 GLY A C 1
ATOM 805 O O . GLY A 1 110 ? -14.783 4.503 9.830 1.00 96.44 110 GLY A O 1
ATOM 806 N N . THR A 1 111 ? -16.469 4.821 11.258 1.00 96.69 111 THR A N 1
ATOM 807 C CA . THR A 1 111 ? -17.541 4.705 10.262 1.00 96.69 111 THR A CA 1
ATOM 808 C C . THR A 1 111 ? -17.488 5.844 9.240 1.00 96.69 111 THR A C 1
ATOM 810 O O . THR A 1 111 ? -17.629 5.602 8.039 1.00 96.69 111 THR A O 1
ATOM 813 N N . ALA A 1 112 ? -17.220 7.078 9.674 1.00 95.69 112 ALA A N 1
ATOM 814 C CA . ALA A 1 112 ? -17.025 8.209 8.768 1.00 95.69 112 ALA A CA 1
ATOM 815 C C . ALA A 1 112 ? -15.795 8.006 7.864 1.00 95.69 112 ALA A C 1
ATOM 817 O O . ALA A 1 112 ? -15.889 8.161 6.644 1.00 95.69 112 ALA A O 1
ATOM 818 N N . ALA A 1 113 ? -14.667 7.574 8.439 1.00 96.00 113 ALA A N 1
ATOM 819 C CA . ALA A 1 113 ? -13.469 7.221 7.680 1.00 96.00 113 ALA A CA 1
ATOM 820 C C . ALA A 1 113 ? -13.729 6.066 6.698 1.00 96.00 113 ALA A C 1
ATOM 822 O O . ALA A 1 113 ? -13.248 6.093 5.566 1.00 96.00 113 ALA A O 1
ATOM 823 N N . ARG A 1 114 ? -14.533 5.069 7.096 1.00 95.19 114 ARG A N 1
ATOM 824 C CA . ARG A 1 114 ? -14.948 3.949 6.241 1.00 95.19 114 ARG A CA 1
ATOM 825 C C . ARG A 1 114 ? -15.715 4.439 5.016 1.00 95.19 114 ARG A C 1
ATOM 827 O O . ARG A 1 114 ? -15.464 3.951 3.918 1.00 95.19 114 ARG A O 1
ATOM 834 N N . GLY A 1 115 ? -16.600 5.419 5.197 1.00 93.69 115 GLY A N 1
ATOM 835 C CA . GLY A 1 115 ? -17.276 6.102 4.097 1.00 93.69 115 GLY A CA 1
ATOM 836 C C . GLY A 1 115 ? -16.283 6.755 3.135 1.00 93.69 115 GLY A C 1
ATOM 837 O O . GLY A 1 115 ? -16.368 6.531 1.931 1.00 93.69 115 GLY A O 1
ATOM 838 N N . ALA A 1 116 ? -15.288 7.472 3.661 1.00 92.00 116 ALA A N 1
ATOM 839 C CA . ALA A 1 116 ? -14.282 8.154 2.847 1.00 92.00 116 ALA A CA 1
ATOM 840 C C . ALA A 1 116 ? -13.389 7.204 2.024 1.00 92.00 116 ALA A C 1
ATOM 842 O O . ALA A 1 116 ? -13.019 7.553 0.910 1.00 92.00 116 ALA A O 1
ATOM 843 N N . VAL A 1 117 ? -13.056 6.011 2.536 1.00 93.69 117 VAL A N 1
ATOM 844 C CA . VAL A 1 117 ? -12.245 5.015 1.796 1.00 93.69 117 VAL A CA 1
ATOM 845 C C . VAL A 1 117 ? -13.071 4.061 0.931 1.00 93.69 117 VAL A C 1
ATOM 847 O O . VAL A 1 117 ? -12.509 3.229 0.224 1.00 93.69 117 VAL A O 1
ATOM 850 N N . SER A 1 118 ? -14.403 4.118 1.023 1.00 90.69 118 SER A N 1
ATOM 851 C CA . SER A 1 118 ? -15.278 3.252 0.225 1.00 90.69 118 SER A CA 1
ATOM 852 C C . SER A 1 118 ? -15.347 3.679 -1.241 1.00 90.69 118 SER A C 1
ATOM 854 O O . SER A 1 118 ? -15.517 2.831 -2.116 1.00 90.69 118 SER A O 1
ATOM 856 N N . GLU A 1 119 ? -15.174 4.975 -1.506 1.00 92.75 119 GLU A N 1
ATOM 857 C CA . GLU A 1 119 ? -14.993 5.520 -2.845 1.00 92.75 119 GLU A CA 1
ATOM 858 C C . GLU A 1 119 ? -13.496 5.637 -3.134 1.00 92.75 119 GLU A C 1
ATOM 860 O O . GLU A 1 119 ? -12.748 6.276 -2.390 1.00 92.75 119 GLU A O 1
ATOM 865 N N . PHE A 1 120 ? -13.041 5.000 -4.213 1.00 96.06 120 PHE A N 1
ATOM 866 C CA . PHE A 1 120 ? -11.630 5.037 -4.559 1.00 96.06 120 PHE A CA 1
ATOM 867 C C . PHE A 1 120 ? -11.225 6.440 -5.056 1.00 96.06 120 PHE A C 1
ATOM 869 O O . PHE A 1 120 ? -11.875 6.992 -5.947 1.00 96.06 120 PHE A O 1
ATOM 876 N N . PRO A 1 121 ? -10.142 7.044 -4.530 1.00 96.00 121 PRO A N 1
ATOM 877 C CA . PRO A 1 121 ? -9.768 8.406 -4.885 1.00 96.00 121 PRO A CA 1
ATOM 878 C C . PRO A 1 121 ? -9.199 8.486 -6.305 1.00 96.00 121 PRO A C 1
ATOM 880 O O . PRO A 1 121 ? -8.066 8.082 -6.566 1.00 96.00 121 PRO A O 1
ATOM 883 N N . GLN A 1 122 ? -9.939 9.111 -7.223 1.00 96.25 122 GLN A N 1
ATOM 884 C CA . GLN A 1 122 ? -9.501 9.274 -8.614 1.00 96.25 122 GLN A CA 1
ATOM 885 C C . GLN A 1 122 ? -8.163 10.021 -8.745 1.00 96.25 122 GLN A C 1
ATOM 887 O O . GLN A 1 122 ? -7.369 9.732 -9.642 1.00 96.25 122 GLN A O 1
ATOM 892 N N . ALA A 1 123 ? -7.883 10.970 -7.846 1.00 96.06 123 ALA A N 1
ATOM 893 C CA . ALA A 1 123 ? -6.607 11.681 -7.830 1.00 96.06 123 ALA A CA 1
ATOM 894 C C . ALA A 1 123 ? -5.419 10.735 -7.589 1.00 96.06 123 ALA A C 1
ATOM 896 O O . ALA A 1 123 ? -4.359 10.943 -8.178 1.00 96.06 123 ALA A O 1
ATOM 897 N N . LEU A 1 124 ? -5.605 9.664 -6.807 1.00 96.31 124 LEU A N 1
ATOM 898 C CA . LEU A 1 124 ? -4.592 8.630 -6.620 1.00 96.31 124 LEU A CA 1
ATOM 899 C C . LEU A 1 124 ? -4.326 7.881 -7.927 1.00 96.31 124 LEU A C 1
ATOM 901 O O . LEU A 1 124 ? -3.173 7.820 -8.336 1.00 96.31 124 LEU A O 1
ATOM 905 N N . ALA A 1 125 ? -5.363 7.384 -8.616 1.00 96.44 125 ALA A N 1
ATOM 906 C CA . ALA A 1 125 ? -5.205 6.708 -9.913 1.00 96.44 125 ALA A CA 1
ATOM 907 C C . ALA A 1 125 ? -4.500 7.590 -10.955 1.00 96.44 125 ALA A C 1
ATOM 909 O O . ALA A 1 125 ? -3.618 7.133 -11.684 1.00 96.44 125 ALA A O 1
ATOM 910 N N . VAL A 1 126 ? -4.863 8.874 -11.016 1.00 96.81 126 VAL A N 1
ATOM 911 C CA . VAL A 1 126 ? -4.234 9.828 -11.938 1.00 96.81 126 VAL A CA 1
ATOM 912 C C . VAL A 1 126 ? -2.765 10.046 -11.577 1.00 96.81 126 VAL A C 1
ATOM 914 O O . VAL A 1 126 ? -1.908 9.934 -12.454 1.00 96.81 126 VAL A O 1
ATOM 917 N N . ALA A 1 127 ? -2.461 10.334 -10.310 1.00 96.94 127 ALA A N 1
ATOM 918 C CA . ALA A 1 127 ? -1.099 10.621 -9.867 1.00 96.94 127 ALA A CA 1
ATOM 919 C C . ALA A 1 127 ? -0.165 9.415 -10.045 1.00 96.94 127 ALA A C 1
ATOM 921 O O . ALA A 1 127 ? 0.974 9.570 -10.485 1.00 96.94 127 ALA A O 1
ATOM 922 N N . THR A 1 128 ? -0.641 8.206 -9.745 1.00 96.56 128 THR A N 1
ATOM 923 C CA . THR A 1 128 ? 0.159 6.977 -9.830 1.00 96.56 128 THR A CA 1
ATOM 924 C C . THR A 1 128 ? 0.356 6.538 -11.275 1.00 96.56 128 THR A C 1
ATOM 926 O O . THR A 1 128 ? 1.476 6.198 -11.652 1.00 96.56 128 THR A O 1
ATOM 929 N N . GLY A 1 129 ? -0.668 6.666 -12.124 1.00 97.12 129 GLY A N 1
ATOM 930 C CA . GLY A 1 129 ? -0.536 6.460 -13.565 1.00 97.12 129 GLY A CA 1
ATOM 931 C C . GLY A 1 129 ? 0.433 7.453 -14.220 1.00 97.12 129 GLY A C 1
ATOM 932 O O . GLY A 1 129 ? 1.266 7.055 -15.031 1.00 97.12 129 GLY A O 1
ATOM 933 N N . GLN A 1 130 ? 0.382 8.736 -13.842 1.00 96.75 130 GLN A N 1
ATOM 934 C CA . GLN A 1 130 ? 1.338 9.746 -14.315 1.00 96.75 130 GLN A CA 1
ATOM 935 C C . GLN A 1 130 ? 2.763 9.454 -13.845 1.00 96.75 130 GLN A C 1
ATOM 937 O O . GLN A 1 130 ? 3.700 9.584 -14.634 1.00 96.75 130 GLN A O 1
ATOM 942 N N . ARG A 1 131 ? 2.932 9.039 -12.582 1.00 96.50 131 ARG A N 1
ATOM 943 C CA . ARG A 1 131 ? 4.244 8.661 -12.056 1.00 96.50 131 ARG A CA 1
ATOM 944 C C . ARG A 1 131 ? 4.816 7.467 -12.812 1.00 96.50 131 ARG A C 1
ATOM 946 O O . ARG A 1 131 ? 5.946 7.554 -13.275 1.00 96.50 131 ARG A O 1
ATOM 953 N N . LEU A 1 132 ? 4.027 6.411 -13.013 1.00 97.44 132 LEU A N 1
ATOM 954 C CA . LEU A 1 132 ? 4.467 5.244 -13.774 1.00 97.44 132 LEU A CA 1
ATOM 955 C C . LEU A 1 132 ? 4.838 5.622 -15.214 1.00 97.44 132 LEU A C 1
ATOM 957 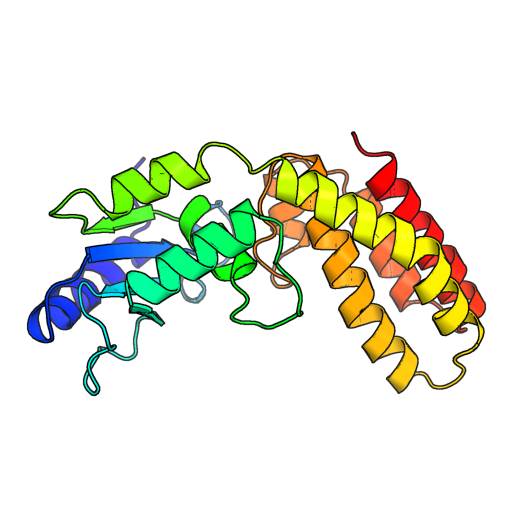O O . LEU A 1 132 ? 5.894 5.221 -15.688 1.00 97.44 132 LEU A O 1
ATOM 961 N N . ALA A 1 133 ? 4.025 6.441 -15.890 1.00 97.75 133 ALA A N 1
ATOM 962 C CA . ALA A 1 133 ? 4.315 6.918 -17.245 1.00 97.75 133 ALA A CA 1
ATOM 963 C C . ALA A 1 133 ? 5.628 7.715 -17.334 1.00 97.75 133 ALA A C 1
ATOM 965 O O . ALA A 1 133 ? 6.362 7.588 -18.315 1.00 97.75 133 ALA A O 1
ATOM 966 N N . PHE A 1 134 ? 5.943 8.517 -16.315 1.00 96.81 134 PHE A N 1
ATOM 967 C CA . PHE A 1 134 ? 7.232 9.199 -16.212 1.00 96.81 134 PHE A CA 1
ATOM 968 C C . PHE A 1 134 ? 8.383 8.206 -15.991 1.00 96.81 134 PHE A C 1
ATOM 970 O O . PHE A 1 134 ? 9.405 8.285 -16.681 1.00 96.81 134 PHE A O 1
ATOM 977 N N . ASP A 1 135 ? 8.194 7.249 -15.080 1.00 97.06 135 ASP A N 1
ATOM 978 C CA . ASP A 1 135 ? 9.190 6.234 -14.741 1.00 97.06 135 ASP A CA 1
ATOM 979 C C . ASP A 1 135 ? 9.531 5.339 -15.951 1.00 97.06 135 ASP A C 1
ATOM 981 O O . ASP A 1 135 ? 10.694 4.969 -16.115 1.00 97.06 135 ASP A O 1
ATOM 985 N N . VAL A 1 136 ? 8.588 5.080 -16.875 1.00 97.44 136 VAL A N 1
ATOM 986 C CA . VAL A 1 136 ? 8.864 4.347 -18.133 1.00 97.44 136 VAL A CA 1
ATOM 987 C C . VAL A 1 136 ? 10.074 4.919 -18.872 1.00 97.44 136 VAL A C 1
ATOM 989 O O . VAL A 1 136 ? 10.903 4.160 -19.375 1.00 97.44 136 VAL A O 1
ATOM 992 N N . GLY A 1 137 ? 10.198 6.244 -18.947 1.00 95.44 137 GLY A N 1
ATOM 993 C CA . GLY A 1 137 ? 11.331 6.896 -19.597 1.00 95.44 137 GLY A CA 1
ATOM 994 C C . GLY A 1 137 ? 12.562 6.965 -18.698 1.00 95.44 137 GLY A C 1
ATOM 995 O O . GLY A 1 137 ? 13.656 6.572 -19.105 1.00 95.44 137 GLY A O 1
ATOM 996 N N . THR A 1 138 ? 12.390 7.471 -17.477 1.00 97.56 138 THR A N 1
ATOM 997 C CA . THR A 1 138 ? 13.511 7.833 -16.598 1.00 97.56 138 THR A CA 1
ATOM 998 C C . THR A 1 138 ? 14.167 6.632 -15.933 1.00 97.56 138 THR A C 1
ATOM 1000 O O . THR A 1 138 ? 15.391 6.511 -15.982 1.00 97.56 138 THR A O 1
ATOM 1003 N N . VAL A 1 139 ? 13.380 5.706 -15.381 1.00 97.25 139 VAL A N 1
ATOM 1004 C CA . VAL A 1 139 ? 13.897 4.483 -14.756 1.00 97.25 139 VAL A CA 1
ATOM 1005 C C . VAL A 1 139 ? 14.510 3.575 -15.813 1.00 97.25 139 VAL A C 1
ATOM 1007 O O . VAL A 1 139 ? 15.602 3.063 -15.602 1.00 97.25 139 VAL A O 1
ATOM 1010 N N . SER A 1 140 ? 13.876 3.412 -16.980 1.00 97.12 140 SER A N 1
ATOM 1011 C CA . SER A 1 140 ? 14.452 2.586 -18.053 1.00 97.12 140 SER A CA 1
ATOM 1012 C C . SER A 1 140 ? 15.800 3.126 -18.542 1.00 97.12 140 SER A C 1
ATOM 1014 O O . SER A 1 140 ? 16.716 2.346 -18.803 1.00 97.12 140 SER A O 1
ATOM 1016 N N . ALA A 1 141 ? 15.950 4.450 -18.661 1.00 97.75 141 ALA A N 1
ATOM 1017 C CA . ALA A 1 141 ? 17.231 5.058 -19.015 1.00 97.75 141 ALA A CA 1
ATOM 1018 C C . ALA A 1 141 ? 18.289 4.793 -17.933 1.00 97.75 141 ALA A C 1
ATOM 1020 O O . ALA A 1 141 ? 19.358 4.271 -18.243 1.00 97.75 141 ALA A O 1
ATOM 1021 N N . ALA A 1 142 ? 17.954 5.043 -16.664 1.00 97.69 142 ALA A N 1
ATOM 1022 C CA . ALA A 1 142 ? 18.857 4.800 -15.542 1.00 97.69 142 ALA A CA 1
ATOM 1023 C C . ALA A 1 142 ? 19.257 3.316 -15.416 1.00 97.69 142 ALA A C 1
ATOM 1025 O O . ALA A 1 142 ? 20.434 3.007 -15.255 1.00 97.69 142 ALA A O 1
ATOM 1026 N N . LEU A 1 143 ? 18.314 2.381 -15.578 1.00 97.50 143 LEU A N 1
ATOM 1027 C CA . LEU A 1 143 ? 18.598 0.943 -15.600 1.00 97.50 143 LEU A CA 1
ATOM 1028 C C . LEU A 1 143 ? 19.544 0.563 -16.740 1.00 97.50 143 LEU A C 1
ATOM 1030 O O . LEU A 1 143 ? 20.415 -0.276 -16.539 1.00 97.50 143 LEU A O 1
ATOM 1034 N N . SER A 1 144 ? 19.380 1.163 -17.922 1.00 97.31 144 SER A N 1
ATOM 1035 C CA . SER A 1 144 ? 20.212 0.865 -19.095 1.00 97.31 144 SER A CA 1
ATOM 1036 C C . SER A 1 144 ? 21.668 1.286 -18.902 1.00 97.31 144 SER A C 1
ATOM 1038 O O . SER A 1 144 ? 22.569 0.610 -19.399 1.00 97.31 144 SER A O 1
ATOM 1040 N N . GLU A 1 145 ? 21.889 2.393 -18.194 1.00 96.88 145 GLU A N 1
ATOM 1041 C CA . GLU A 1 145 ? 23.215 2.947 -17.909 1.00 96.88 145 GLU A CA 1
ATOM 1042 C C . GLU A 1 145 ? 23.882 2.286 -16.694 1.00 96.88 145 GLU A C 1
ATOM 1044 O O . GLU A 1 145 ? 25.111 2.270 -16.600 1.00 96.88 145 GLU A O 1
ATOM 1049 N N . GLU A 1 146 ? 23.097 1.699 -15.786 1.00 96.38 146 GLU A N 1
ATOM 1050 C CA . GLU A 1 146 ? 23.611 1.153 -14.535 1.00 96.38 146 GLU A CA 1
ATOM 1051 C C . GLU A 1 146 ? 24.172 -0.273 -14.679 1.00 96.38 146 GLU A C 1
ATOM 1053 O O . GLU A 1 146 ? 23.476 -1.269 -14.923 1.00 96.38 146 GLU A O 1
ATOM 1058 N N . SER A 1 147 ? 25.480 -0.386 -14.461 1.00 93.12 147 SER A N 1
ATOM 1059 C CA . SER A 1 147 ? 26.216 -1.649 -14.527 1.00 93.12 147 SER A CA 1
ATOM 1060 C C . SER A 1 147 ? 26.258 -2.380 -13.182 1.00 93.12 147 SER A C 1
ATOM 1062 O O . SER A 1 147 ? 26.279 -3.619 -13.153 1.00 93.12 147 SER A O 1
ATOM 1064 N N . ASP A 1 148 ? 26.205 -1.639 -12.074 1.00 96.06 148 ASP A N 1
ATOM 1065 C CA . ASP A 1 148 ? 26.256 -2.173 -10.724 1.00 96.06 148 ASP A CA 1
ATOM 1066 C C . ASP A 1 148 ? 24.935 -2.863 -10.356 1.00 96.06 148 ASP A C 1
ATOM 1068 O O . ASP A 1 148 ? 23.838 -2.317 -10.482 1.00 96.06 148 ASP A O 1
ATOM 1072 N N . ARG A 1 149 ? 25.027 -4.120 -9.913 1.00 93.50 149 ARG A N 1
ATOM 1073 C CA . ARG A 1 149 ? 23.841 -4.934 -9.609 1.00 93.50 149 ARG A CA 1
ATOM 1074 C C . ARG A 1 149 ? 23.099 -4.451 -8.365 1.00 93.50 149 ARG A C 1
ATOM 1076 O O . ARG A 1 149 ? 21.887 -4.629 -8.300 1.00 93.50 149 ARG A O 1
ATOM 1083 N N . TRP A 1 150 ? 23.818 -3.894 -7.396 1.00 95.62 150 TRP A N 1
ATOM 1084 C CA . TRP A 1 150 ? 23.244 -3.386 -6.159 1.00 95.62 150 TRP A CA 1
ATOM 1085 C C . TRP A 1 150 ? 22.429 -2.126 -6.435 1.00 95.62 150 TRP A C 1
ATOM 1087 O O . TRP A 1 150 ? 21.248 -2.081 -6.098 1.00 95.62 150 TRP A O 1
ATOM 1097 N N . ILE A 1 151 ? 23.013 -1.161 -7.151 1.00 96.00 151 ILE A N 1
ATOM 1098 C CA . ILE A 1 151 ? 22.323 0.088 -7.507 1.00 96.00 151 ILE A CA 1
ATOM 1099 C C . ILE A 1 151 ? 21.096 -0.202 -8.383 1.00 96.00 151 ILE A C 1
ATOM 1101 O O . ILE A 1 151 ? 20.019 0.347 -8.146 1.00 96.00 151 ILE A O 1
ATOM 1105 N N . ARG A 1 152 ? 21.197 -1.136 -9.344 1.00 95.44 152 ARG A N 1
ATOM 1106 C CA . ARG A 1 152 ? 20.015 -1.575 -10.107 1.00 95.44 152 ARG A CA 1
ATOM 1107 C C . ARG A 1 152 ? 18.918 -2.150 -9.220 1.00 95.44 152 ARG A C 1
ATOM 1109 O O . ARG A 1 152 ? 17.751 -1.890 -9.481 1.00 95.44 152 ARG A O 1
ATOM 1116 N N . ALA A 1 153 ? 19.264 -2.954 -8.216 1.00 95.88 153 ALA A N 1
ATOM 1117 C CA . ALA A 1 153 ? 18.268 -3.546 -7.329 1.00 95.88 153 ALA A CA 1
ATOM 1118 C C . ALA A 1 153 ? 17.549 -2.483 -6.483 1.00 95.88 153 ALA A C 1
ATOM 1120 O O . ALA A 1 153 ? 16.334 -2.574 -6.305 1.00 95.88 153 ALA A O 1
ATOM 1121 N N . GLU A 1 154 ? 18.264 -1.456 -6.015 1.00 95.12 154 GLU A N 1
ATOM 1122 C CA . GLU A 1 154 ? 17.669 -0.307 -5.318 1.00 95.12 154 GLU A CA 1
ATOM 1123 C C . GLU A 1 154 ? 16.702 0.457 -6.234 1.00 95.12 154 GLU A C 1
ATOM 1125 O O . GLU A 1 154 ? 15.537 0.647 -5.876 1.00 95.12 154 GLU A O 1
ATOM 1130 N N . LEU A 1 155 ? 17.143 0.789 -7.453 1.00 95.81 155 LEU A N 1
ATOM 1131 C CA . LEU A 1 155 ? 16.319 1.471 -8.454 1.00 95.81 155 LEU A CA 1
ATOM 1132 C C . LEU A 1 155 ? 15.061 0.664 -8.814 1.00 95.81 155 LEU A C 1
ATOM 1134 O O . LEU A 1 155 ? 13.961 1.213 -8.871 1.00 95.81 155 LEU A O 1
ATOM 1138 N N . LEU A 1 156 ? 15.208 -0.648 -9.025 1.00 96.19 156 LEU A N 1
ATOM 1139 C CA . LEU A 1 156 ? 14.087 -1.543 -9.313 1.00 96.19 156 LEU A CA 1
ATOM 1140 C C . LEU A 1 156 ? 13.107 -1.635 -8.147 1.00 96.19 156 LEU A C 1
ATOM 1142 O O . LEU A 1 156 ? 11.905 -1.670 -8.378 1.00 96.19 156 LEU A O 1
ATOM 1146 N N . THR A 1 157 ? 13.588 -1.654 -6.906 1.00 94.62 157 THR A N 1
ATOM 1147 C CA . THR A 1 157 ? 12.719 -1.761 -5.727 1.00 94.62 157 THR A CA 1
ATOM 1148 C C . THR A 1 157 ? 11.770 -0.564 -5.625 1.00 94.62 157 THR A C 1
ATOM 1150 O O . THR A 1 157 ? 10.568 -0.745 -5.420 1.00 94.62 157 THR A O 1
ATOM 1153 N N . GLU A 1 158 ? 12.282 0.652 -5.830 1.00 93.38 158 GLU A N 1
ATOM 1154 C CA . GLU A 1 158 ? 11.454 1.863 -5.852 1.00 93.38 158 GLU A CA 1
ATOM 1155 C C . GLU A 1 158 ? 10.515 1.885 -7.071 1.00 93.38 158 GLU A C 1
ATOM 1157 O O . GLU A 1 158 ? 9.307 2.092 -6.932 1.00 93.38 158 GLU A O 1
ATOM 1162 N N . ALA A 1 159 ? 11.038 1.602 -8.265 1.00 95.81 159 ALA A N 1
ATOM 1163 C CA . ALA A 1 159 ? 10.260 1.656 -9.499 1.00 95.81 159 ALA A CA 1
ATOM 1164 C C . ALA A 1 159 ? 9.131 0.614 -9.554 1.00 95.81 159 ALA A C 1
ATOM 1166 O O . ALA A 1 159 ? 8.032 0.901 -10.038 1.00 95.81 159 ALA A O 1
ATOM 1167 N N . LEU A 1 160 ? 9.376 -0.595 -9.040 1.00 96.06 160 LEU A N 1
ATOM 1168 C CA . LEU A 1 160 ? 8.356 -1.633 -8.927 1.00 96.06 160 LEU A CA 1
ATOM 1169 C C . LEU A 1 160 ? 7.288 -1.235 -7.916 1.00 96.06 160 LEU A C 1
ATOM 1171 O O . LEU A 1 160 ? 6.110 -1.458 -8.180 1.00 96.06 160 LEU A O 1
ATOM 1175 N N . HIS A 1 161 ? 7.648 -0.588 -6.803 1.00 94.94 161 HIS A N 1
ATOM 1176 C CA . HIS A 1 161 ? 6.643 -0.055 -5.887 1.00 94.94 161 HIS A CA 1
ATOM 1177 C C . HIS A 1 161 ? 5.685 0.905 -6.603 1.00 94.94 161 HIS A C 1
ATOM 1179 O O . HIS A 1 161 ? 4.472 0.723 -6.512 1.00 94.94 161 HIS A O 1
ATOM 1185 N N . HIS A 1 162 ? 6.200 1.863 -7.381 1.00 95.56 162 HIS A N 1
ATOM 1186 C CA . HIS A 1 162 ? 5.348 2.769 -8.158 1.00 95.56 162 HIS A CA 1
ATOM 1187 C C . HIS A 1 162 ? 4.466 2.025 -9.165 1.00 95.56 162 HIS A C 1
ATOM 1189 O O . HIS A 1 162 ? 3.277 2.329 -9.273 1.00 95.56 162 HIS A O 1
ATOM 1195 N N . ALA A 1 163 ? 5.019 1.017 -9.847 1.00 97.06 163 ALA A N 1
ATOM 1196 C CA . ALA A 1 163 ? 4.272 0.180 -10.779 1.00 97.06 163 ALA A CA 1
ATOM 1197 C C . ALA A 1 163 ? 3.117 -0.566 -10.091 1.00 97.06 163 ALA A C 1
ATOM 1199 O O . ALA A 1 163 ? 1.993 -0.525 -10.581 1.00 97.06 163 ALA A O 1
ATOM 1200 N N . TYR A 1 164 ? 3.346 -1.174 -8.924 1.00 96.88 164 TYR A N 1
ATOM 1201 C CA . TYR A 1 164 ? 2.301 -1.860 -8.158 1.00 96.88 164 TYR A CA 1
ATOM 1202 C C . TYR A 1 164 ? 1.215 -0.916 -7.649 1.00 96.88 164 TYR A C 1
ATOM 1204 O O . TYR A 1 164 ? 0.031 -1.245 -7.715 1.00 96.88 164 TYR A O 1
ATOM 1212 N N . VAL A 1 165 ? 1.599 0.265 -7.163 1.00 96.31 165 VAL A N 1
ATOM 1213 C CA . VAL A 1 165 ? 0.638 1.278 -6.717 1.00 96.31 165 VAL A CA 1
ATOM 1214 C C . VAL A 1 165 ? -0.240 1.727 -7.889 1.00 96.31 165 VAL A C 1
ATOM 1216 O O . VAL A 1 165 ? -1.458 1.803 -7.742 1.00 96.31 165 VAL A O 1
ATOM 1219 N N . ALA A 1 166 ? 0.354 1.984 -9.058 1.00 97.12 166 ALA A N 1
ATOM 1220 C CA . ALA A 1 166 ? -0.382 2.341 -10.269 1.00 97.12 166 ALA A CA 1
ATOM 1221 C C . ALA A 1 166 ? -1.279 1.200 -10.763 1.00 97.12 166 ALA A C 1
ATOM 1223 O O . ALA A 1 166 ? -2.422 1.444 -11.136 1.00 97.12 166 ALA A O 1
ATOM 1224 N N . TRP A 1 167 ? -0.789 -0.039 -10.712 1.00 98.12 167 TRP A N 1
ATOM 1225 C CA . TRP A 1 167 ? -1.541 -1.215 -11.128 1.00 98.12 167 TRP A CA 1
ATOM 1226 C C . TRP A 1 167 ? -2.783 -1.434 -10.272 1.00 98.12 167 TRP A C 1
ATOM 1228 O O . TRP A 1 167 ? -3.878 -1.536 -10.806 1.00 98.12 167 TRP A O 1
ATOM 1238 N N . PHE A 1 168 ? -2.655 -1.420 -8.946 1.00 97.81 168 PHE A N 1
ATOM 1239 C CA . PHE A 1 168 ? -3.818 -1.548 -8.067 1.00 97.81 168 PHE A CA 1
ATOM 1240 C C . PHE A 1 168 ? -4.780 -0.362 -8.237 1.00 97.81 168 PHE A C 1
ATOM 1242 O O . PHE A 1 168 ? -5.993 -0.562 -8.313 1.00 97.81 168 PHE A O 1
ATOM 1249 N N . ALA A 1 169 ? -4.253 0.859 -8.370 1.00 97.25 169 ALA A N 1
ATOM 1250 C CA . ALA A 1 169 ? -5.077 2.052 -8.528 1.00 97.25 169 ALA A CA 1
ATOM 1251 C C . ALA A 1 169 ? -5.851 2.095 -9.857 1.00 97.25 169 ALA A C 1
ATOM 1253 O O . ALA A 1 169 ? -6.949 2.645 -9.887 1.00 97.25 169 ALA A O 1
ATOM 1254 N N . ALA A 1 170 ? -5.325 1.496 -10.932 1.00 97.12 170 ALA A N 1
ATOM 1255 C CA . ALA A 1 170 ? -6.037 1.357 -12.206 1.00 97.12 170 ALA A CA 1
ATOM 1256 C C . ALA A 1 170 ? -7.325 0.523 -12.078 1.00 97.12 170 ALA A C 1
ATOM 1258 O O . ALA A 1 170 ? -8.256 0.713 -12.853 1.00 97.12 170 ALA A O 1
ATOM 1259 N N . HIS A 1 171 ? -7.398 -0.338 -11.058 1.00 97.38 171 HIS A N 1
ATOM 1260 C CA . HIS A 1 171 ? -8.549 -1.191 -10.744 1.00 97.38 171 HIS A CA 1
ATOM 1261 C C . HIS A 1 171 ? -9.318 -0.723 -9.502 1.00 97.38 171 HIS A C 1
ATOM 1263 O O . HIS A 1 171 ? -10.032 -1.511 -8.879 1.00 97.38 171 HIS A O 1
ATOM 1269 N N . GLU A 1 172 ? -9.148 0.541 -9.104 1.00 97.25 172 GLU A N 1
ATOM 1270 C CA . GLU A 1 172 ? -9.800 1.126 -7.925 1.00 97.25 172 GLU A CA 1
ATOM 1271 C C . GLU A 1 172 ? -9.516 0.342 -6.627 1.00 97.25 172 GLU A C 1
ATOM 1273 O O . GLU A 1 172 ? -10.368 0.174 -5.746 1.00 97.25 172 GLU A O 1
ATOM 1278 N N . ARG A 1 173 ? -8.285 -0.172 -6.505 1.00 97.38 173 ARG A N 1
ATOM 1279 C CA . ARG A 1 173 ? -7.776 -0.865 -5.317 1.00 97.38 173 ARG A CA 1
ATOM 1280 C C . ARG A 1 173 ? -6.608 -0.103 -4.707 1.00 97.38 173 ARG A C 1
ATOM 1282 O O . ARG A 1 173 ? -5.723 0.401 -5.390 1.00 97.38 173 ARG A O 1
ATOM 1289 N N . TYR A 1 174 ? -6.569 -0.056 -3.382 1.00 96.25 174 TYR A N 1
ATOM 1290 C CA . TYR A 1 174 ? -5.385 0.360 -2.637 1.00 96.25 174 TYR A CA 1
ATOM 1291 C C . TYR A 1 174 ? -4.345 -0.761 -2.655 1.00 96.25 174 TYR A C 1
ATOM 1293 O O . TYR A 1 174 ? -4.691 -1.922 -2.423 1.00 96.25 174 TYR A O 1
ATOM 1301 N N . PHE A 1 175 ? -3.080 -0.424 -2.901 1.00 95.31 175 PHE A N 1
ATOM 1302 C CA . PHE A 1 175 ? -1.982 -1.382 -2.808 1.00 95.31 175 PHE A CA 1
ATOM 1303 C C . PHE A 1 175 ? -1.631 -1.639 -1.328 1.00 95.31 175 PHE A C 1
ATOM 1305 O O . PHE A 1 175 ? -1.182 -0.712 -0.655 1.00 95.31 175 PHE A O 1
ATOM 1312 N N . PRO A 1 176 ? -1.798 -2.871 -0.807 1.00 92.62 176 PRO A N 1
ATOM 1313 C CA . PRO A 1 176 ? -1.606 -3.186 0.614 1.00 92.62 176 PRO A CA 1
ATOM 1314 C C . PRO A 1 176 ? -0.142 -3.450 0.998 1.00 92.62 176 PRO A C 1
ATOM 1316 O O . PRO A 1 176 ? 0.137 -3.875 2.116 1.00 92.62 176 PRO A O 1
ATOM 1319 N N . GLY A 1 177 ? 0.795 -3.228 0.074 1.00 91.25 177 GLY A N 1
ATOM 1320 C CA . GLY A 1 177 ? 2.223 -3.429 0.286 1.00 91.25 177 GLY A CA 1
ATOM 1321 C C . GLY A 1 177 ? 2.797 -4.654 -0.431 1.00 91.25 177 GLY A C 1
ATOM 1322 O O . GLY A 1 177 ? 2.109 -5.431 -1.091 1.00 91.25 177 GLY A O 1
ATOM 1323 N N . VAL A 1 178 ? 4.120 -4.804 -0.327 1.00 90.62 178 VAL A N 1
ATOM 1324 C CA . VAL A 1 178 ? 4.908 -5.772 -1.118 1.00 90.62 178 VAL A CA 1
ATOM 1325 C C . VAL A 1 178 ? 4.721 -7.228 -0.685 1.00 90.62 178 VAL A C 1
ATOM 1327 O O . VAL A 1 178 ? 4.898 -8.149 -1.493 1.00 90.62 178 VAL A O 1
ATOM 1330 N N . ARG A 1 179 ? 4.374 -7.452 0.589 1.00 90.44 179 ARG A N 1
ATOM 1331 C CA . ARG A 1 179 ? 4.106 -8.786 1.134 1.00 90.44 179 ARG A CA 1
ATOM 1332 C C . ARG A 1 179 ? 2.799 -9.310 0.558 1.00 90.44 179 ARG A C 1
ATOM 1334 O O . ARG A 1 179 ? 1.793 -8.614 0.562 1.00 90.44 179 ARG A O 1
ATOM 1341 N N . ARG A 1 180 ? 2.819 -10.557 0.083 1.00 92.62 180 ARG A N 1
ATOM 1342 C CA . ARG A 1 180 ? 1.656 -11.231 -0.517 1.00 92.62 180 ARG A CA 1
ATOM 1343 C C . ARG A 1 180 ? 1.004 -10.476 -1.684 1.00 92.62 180 ARG A C 1
ATOM 1345 O O . ARG A 1 180 ? -0.170 -10.679 -1.985 1.00 92.62 180 ARG A O 1
ATOM 1352 N N . ARG A 1 181 ? 1.759 -9.605 -2.369 1.00 94.19 181 ARG A N 1
ATOM 1353 C CA . ARG A 1 181 ? 1.264 -8.808 -3.507 1.00 94.19 181 ARG A CA 1
ATOM 1354 C C . ARG A 1 181 ? 0.613 -9.672 -4.594 1.00 94.19 181 ARG A C 1
ATOM 1356 O O . ARG A 1 181 ? -0.380 -9.262 -5.183 1.00 94.19 181 ARG A O 1
ATOM 1363 N N . GLY A 1 182 ? 1.132 -10.884 -4.818 1.00 96.62 182 GLY A N 1
ATOM 1364 C CA . GLY A 1 182 ? 0.578 -11.832 -5.783 1.00 96.62 182 GLY A CA 1
ATOM 1365 C C . GLY A 1 182 ? -0.749 -12.450 -5.336 1.00 96.62 182 GLY A C 1
ATOM 1366 O O . GLY A 1 182 ? -1.655 -12.615 -6.152 1.00 96.62 182 GLY A O 1
ATOM 1367 N N . GLU A 1 183 ? -0.906 -12.774 -4.050 1.00 97.50 183 GLU A N 1
ATOM 1368 C CA . GLU A 1 183 ? -2.188 -13.222 -3.501 1.00 97.50 183 GLU A CA 1
ATOM 1369 C C . GLU A 1 183 ? -3.244 -12.115 -3.535 1.00 97.50 183 GLU A C 1
ATOM 1371 O O . GLU A 1 183 ? -4.365 -12.391 -3.957 1.00 97.50 183 GLU A O 1
ATOM 1376 N N . TYR A 1 184 ? -2.888 -10.871 -3.199 1.00 97.38 184 TYR A N 1
ATOM 1377 C CA . TYR A 1 184 ? -3.799 -9.729 -3.329 1.00 97.38 184 TYR A CA 1
ATOM 1378 C C . TYR A 1 184 ? -4.205 -9.471 -4.783 1.00 97.38 184 TYR A C 1
ATOM 1380 O O . TYR A 1 184 ? -5.391 -9.306 -5.057 1.00 97.38 184 TYR A O 1
ATOM 1388 N N . ALA A 1 185 ? -3.257 -9.496 -5.725 1.00 97.44 185 ALA A N 1
ATOM 1389 C CA . ALA A 1 185 ? -3.567 -9.352 -7.147 1.00 97.44 185 ALA A CA 1
ATOM 1390 C C . ALA A 1 185 ? -4.563 -10.425 -7.616 1.00 97.44 185 ALA A C 1
ATOM 1392 O O . ALA A 1 185 ? -5.554 -10.114 -8.271 1.00 97.44 185 ALA A O 1
ATOM 1393 N N . ARG A 1 186 ? -4.362 -11.684 -7.201 1.00 97.44 186 ARG A N 1
ATOM 1394 C CA . ARG A 1 186 ? -5.297 -12.779 -7.492 1.00 97.44 186 ARG A CA 1
ATOM 1395 C C . ARG A 1 186 ? -6.657 -12.577 -6.825 1.00 97.44 186 ARG A C 1
ATOM 1397 O O . ARG A 1 186 ? -7.674 -12.823 -7.462 1.00 97.44 186 ARG A O 1
ATOM 1404 N N . HIS A 1 187 ? -6.677 -12.147 -5.565 1.00 96.69 187 HIS A N 1
ATOM 1405 C CA . HIS A 1 187 ? -7.904 -11.890 -4.814 1.00 96.69 187 HIS A CA 1
ATOM 1406 C C . HIS A 1 187 ? -8.764 -10.806 -5.475 1.00 96.69 187 HIS A C 1
ATOM 1408 O O . HIS A 1 187 ? -9.974 -10.977 -5.593 1.00 96.69 187 HIS A O 1
ATOM 1414 N N . PHE A 1 188 ? -8.143 -9.731 -5.966 1.00 96.81 188 PHE A 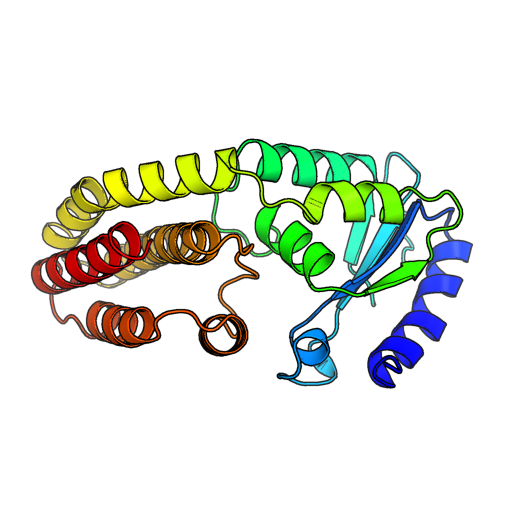N 1
ATOM 1415 C CA . PHE A 1 188 ? -8.843 -8.657 -6.674 1.00 96.81 188 PHE A CA 1
ATOM 1416 C C . PHE A 1 188 ? -9.102 -8.946 -8.159 1.00 96.81 188 PHE A C 1
ATOM 1418 O O . PHE A 1 188 ? -9.762 -8.144 -8.813 1.00 96.81 188 PHE A O 1
ATOM 1425 N N . GLY A 1 189 ? -8.629 -10.081 -8.686 1.00 96.56 189 GLY A N 1
ATOM 1426 C CA . GLY A 1 189 ? -8.827 -10.463 -10.085 1.00 96.56 189 GLY A CA 1
ATOM 1427 C C . GLY A 1 189 ? -8.003 -9.647 -11.085 1.00 96.56 189 GLY A C 1
ATOM 1428 O O . GLY A 1 189 ? -8.436 -9.486 -12.222 1.00 96.56 189 GLY A O 1
ATOM 1429 N N . LEU A 1 190 ? -6.842 -9.131 -10.672 1.00 97.19 190 LEU A N 1
ATOM 1430 C CA . LEU A 1 190 ? -5.940 -8.368 -11.538 1.00 97.19 190 LEU A CA 1
ATOM 1431 C C . LEU A 1 190 ? -5.219 -9.282 -12.549 1.00 97.19 190 LEU A C 1
ATOM 1433 O O . LEU A 1 190 ? -5.064 -10.485 -12.312 1.00 97.19 190 LEU A O 1
ATOM 1437 N N . ASP A 1 191 ? -4.719 -8.714 -13.651 1.00 96.00 191 ASP A N 1
ATOM 1438 C CA . ASP A 1 191 ? -3.954 -9.462 -14.657 1.00 96.00 191 ASP A CA 1
ATOM 1439 C C . ASP A 1 191 ? -2.592 -9.952 -14.135 1.00 96.00 191 ASP A C 1
ATOM 1441 O O . ASP A 1 191 ? -1.609 -9.214 -14.048 1.00 96.00 191 ASP A O 1
ATOM 1445 N N . LEU A 1 192 ? -2.509 -11.250 -13.852 1.00 96.56 192 LEU A N 1
ATOM 1446 C CA . LEU A 1 192 ? -1.317 -11.867 -13.277 1.00 96.56 192 LEU A CA 1
ATOM 1447 C C . LEU A 1 192 ? -0.103 -11.887 -14.221 1.00 96.56 192 LEU A C 1
ATOM 1449 O O . LEU A 1 192 ? 0.994 -12.155 -13.733 1.00 96.56 192 LEU A O 1
ATOM 1453 N N . SER A 1 193 ? -0.245 -11.545 -15.510 1.00 96.94 193 SER A N 1
ATOM 1454 C CA . SER A 1 193 ? 0.911 -11.395 -16.411 1.00 96.94 193 SER A CA 1
ATOM 1455 C C . SER A 1 193 ? 1.903 -10.324 -15.929 1.00 96.94 193 SER A C 1
ATOM 1457 O O . SER A 1 193 ? 3.103 -10.427 -16.173 1.00 96.94 193 SER A O 1
ATOM 1459 N N . VAL A 1 194 ? 1.438 -9.336 -15.153 1.00 97.38 194 VAL A N 1
ATOM 1460 C CA . VAL A 1 194 ? 2.303 -8.333 -14.511 1.00 97.38 194 VAL A CA 1
ATOM 1461 C C . VAL A 1 194 ? 3.297 -8.980 -13.535 1.00 97.38 194 VAL A C 1
ATOM 1463 O O . VAL A 1 194 ? 4.439 -8.533 -13.440 1.00 97.38 194 VAL A O 1
ATOM 1466 N N . LEU A 1 195 ? 2.899 -10.055 -12.842 1.00 97.00 195 LEU A N 1
ATOM 1467 C CA . LEU A 1 195 ? 3.788 -10.795 -11.938 1.00 97.00 195 LEU A CA 1
ATOM 1468 C C . LEU A 1 195 ? 4.850 -11.581 -12.709 1.00 97.00 195 LEU A C 1
ATOM 1470 O O . LEU A 1 195 ? 5.984 -11.675 -12.256 1.00 97.00 195 LEU A O 1
ATOM 1474 N N . GLU A 1 196 ? 4.495 -12.127 -13.874 1.00 96.94 196 GLU A N 1
ATOM 1475 C CA . GLU A 1 196 ? 5.441 -12.821 -14.756 1.00 96.94 196 GLU A CA 1
ATOM 1476 C C . GLU A 1 196 ? 6.494 -11.841 -15.294 1.00 96.94 196 GLU A C 1
ATOM 1478 O O . GLU A 1 196 ? 7.688 -12.140 -15.281 1.00 96.94 196 GLU A O 1
ATOM 1483 N N . LEU A 1 197 ? 6.066 -10.634 -15.680 1.00 97.50 197 LEU A N 1
ATOM 1484 C CA . LEU A 1 197 ? 6.955 -9.566 -16.137 1.00 97.50 197 LEU A CA 1
A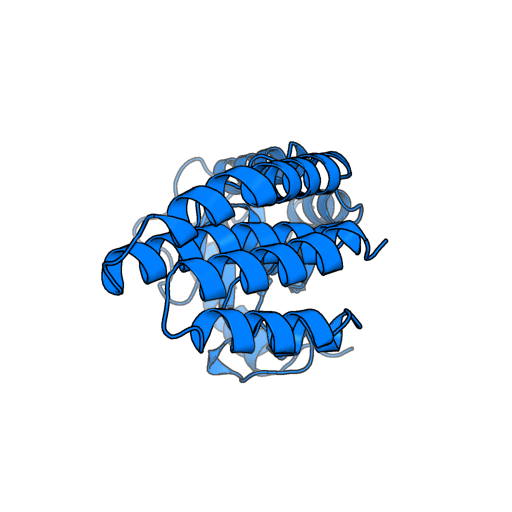TOM 1485 C C . LEU A 1 197 ? 7.881 -9.056 -15.022 1.00 97.50 197 LEU A C 1
ATOM 1487 O O . LEU A 1 197 ? 9.064 -8.845 -15.280 1.00 97.50 197 LEU A O 1
ATOM 1491 N N . GLU A 1 198 ? 7.401 -8.912 -13.781 1.00 97.38 198 GLU A N 1
ATOM 1492 C CA . GLU A 1 198 ? 8.266 -8.597 -12.629 1.00 97.38 198 GLU A CA 1
ATOM 1493 C C . GLU A 1 198 ? 9.388 -9.641 -12.479 1.00 97.38 198 GLU A C 1
ATOM 1495 O O . GLU A 1 198 ? 10.568 -9.319 -12.319 1.00 97.38 198 GLU A O 1
ATOM 1500 N N . ASP A 1 199 ? 9.013 -10.911 -12.569 1.00 97.25 199 ASP A N 1
ATOM 1501 C CA . ASP A 1 199 ? 9.908 -12.058 -12.490 1.00 97.25 199 ASP A CA 1
ATOM 1502 C C . ASP A 1 199 ? 10.991 -12.016 -13.585 1.00 97.25 199 ASP A C 1
ATOM 1504 O O . ASP A 1 199 ? 12.161 -12.341 -13.353 1.00 97.25 199 ASP A O 1
ATOM 1508 N N . GLU A 1 200 ? 10.623 -11.590 -14.793 1.00 97.69 200 GLU A N 1
ATOM 1509 C CA . GLU A 1 200 ? 11.566 -11.352 -15.880 1.00 97.69 200 GLU A CA 1
ATOM 1510 C C . GLU A 1 200 ? 12.499 -10.174 -15.584 1.00 97.69 200 GLU A C 1
ATOM 1512 O O . GLU A 1 200 ? 13.706 -10.290 -15.826 1.00 97.69 200 GLU A O 1
ATOM 1517 N N . VAL A 1 201 ? 11.986 -9.058 -15.057 1.00 97.31 201 VAL A N 1
ATOM 1518 C CA . VAL A 1 201 ? 12.792 -7.877 -14.696 1.00 97.31 201 VAL A CA 1
ATOM 1519 C C . VAL A 1 201 ? 13.923 -8.269 -13.744 1.00 97.31 201 VAL A C 1
ATOM 1521 O O . VAL A 1 201 ? 15.084 -7.952 -14.006 1.00 97.31 201 VAL A O 1
ATOM 1524 N N . TRP A 1 202 ? 13.624 -9.042 -12.697 1.00 96.62 202 TRP A N 1
ATOM 1525 C CA . TRP A 1 202 ? 14.632 -9.498 -11.733 1.00 96.62 202 TRP A CA 1
ATOM 1526 C C . TRP A 1 202 ? 15.642 -10.495 -12.309 1.00 96.62 202 TRP A C 1
ATOM 1528 O O . TRP A 1 202 ? 16.800 -10.516 -11.892 1.00 96.62 202 TRP A O 1
ATOM 1538 N N . ARG A 1 203 ? 15.236 -11.308 -13.290 1.00 96.31 203 ARG A N 1
ATOM 1539 C CA . ARG A 1 203 ? 16.118 -12.263 -13.989 1.00 96.31 203 ARG A CA 1
ATOM 1540 C C . ARG A 1 203 ? 16.958 -11.616 -15.093 1.00 96.31 203 ARG A C 1
ATOM 1542 O O . ARG A 1 203 ? 17.563 -12.326 -15.894 1.00 96.31 203 ARG A O 1
ATOM 1549 N N . ALA A 1 204 ? 16.947 -10.294 -15.234 1.00 95.50 204 ALA A N 1
ATOM 1550 C CA . ALA A 1 204 ? 17.731 -9.619 -16.259 1.00 95.50 204 ALA A CA 1
ATOM 1551 C C . ALA A 1 204 ? 19.224 -9.579 -15.895 1.00 95.50 204 ALA A C 1
ATOM 1553 O O . ALA A 1 204 ? 19.637 -8.960 -14.915 1.00 95.50 204 ALA A O 1
ATOM 1554 N N . ASP A 1 205 ? 20.055 -10.186 -16.744 1.00 93.25 205 ASP A N 1
ATOM 1555 C CA . ASP A 1 205 ? 21.506 -10.258 -16.524 1.00 93.25 205 ASP A CA 1
ATOM 1556 C C . ASP A 1 205 ? 22.250 -8.945 -16.820 1.00 93.25 205 ASP A C 1
ATOM 1558 O O . ASP A 1 205 ? 23.424 -8.799 -16.466 1.00 93.25 205 ASP A O 1
ATOM 1562 N N . SER A 1 206 ? 21.579 -7.976 -17.449 1.00 95.19 206 SER A N 1
ATOM 1563 C CA . SER A 1 206 ? 22.136 -6.668 -17.803 1.00 95.19 206 SER A CA 1
ATOM 1564 C C . SER A 1 206 ? 21.139 -5.542 -17.543 1.00 95.19 206 SER A C 1
ATOM 1566 O O . SER A 1 206 ? 19.928 -5.768 -17.540 1.00 95.19 206 SER A O 1
ATOM 1568 N N . GLY A 1 207 ? 21.659 -4.326 -17.367 1.00 96.12 207 GLY A N 1
ATOM 1569 C CA . GLY A 1 207 ? 20.853 -3.120 -17.199 1.00 96.12 207 GLY A CA 1
ATOM 1570 C C . GLY A 1 207 ? 19.918 -2.842 -18.377 1.00 96.12 207 GLY A C 1
ATOM 1571 O O . GLY A 1 207 ? 18.729 -2.623 -18.175 1.00 96.12 207 GLY A O 1
ATOM 1572 N N . ALA A 1 208 ? 20.412 -2.974 -19.613 1.00 96.88 208 ALA A N 1
ATOM 1573 C CA . ALA A 1 208 ? 19.601 -2.803 -20.822 1.00 96.88 208 ALA A CA 1
ATOM 1574 C C . ALA A 1 208 ? 18.421 -3.791 -20.888 1.00 96.88 208 ALA A C 1
ATOM 1576 O O . ALA A 1 208 ? 17.290 -3.396 -21.158 1.00 96.88 208 ALA A O 1
ATOM 1577 N N . LEU A 1 209 ? 18.657 -5.070 -20.571 1.00 96.88 209 LEU A N 1
ATOM 1578 C CA . LEU A 1 209 ? 17.580 -6.062 -20.537 1.00 96.88 209 LEU A CA 1
ATOM 1579 C C . LEU A 1 209 ? 16.585 -5.791 -19.396 1.00 96.88 209 LEU A C 1
ATOM 1581 O O . LEU A 1 209 ? 15.387 -5.997 -19.573 1.00 96.88 209 LEU A O 1
ATOM 1585 N N . ALA A 1 210 ? 17.064 -5.322 -18.238 1.00 97.31 210 ALA A N 1
ATOM 1586 C CA . ALA A 1 210 ? 16.201 -4.930 -17.124 1.00 97.31 210 ALA A CA 1
ATOM 1587 C C . ALA A 1 210 ? 15.310 -3.740 -17.508 1.00 97.31 210 ALA A C 1
ATOM 1589 O O . ALA A 1 210 ? 14.119 -3.753 -17.216 1.00 97.31 210 ALA A O 1
ATOM 1590 N N . ALA A 1 211 ? 15.871 -2.752 -18.210 1.00 97.94 211 ALA A N 1
ATOM 1591 C CA . ALA A 1 211 ? 15.153 -1.586 -18.705 1.00 97.94 211 ALA A CA 1
ATOM 1592 C C . ALA A 1 211 ? 14.038 -1.955 -19.690 1.00 97.94 211 ALA A C 1
ATOM 1594 O O . ALA A 1 211 ? 12.907 -1.501 -19.530 1.00 97.94 211 ALA A O 1
ATOM 1595 N N . ASP A 1 212 ? 14.326 -2.802 -20.682 1.00 98.06 212 ASP A N 1
ATOM 1596 C CA . ASP A 1 212 ? 13.321 -3.224 -21.664 1.00 98.06 212 ASP A CA 1
ATOM 1597 C C . ASP A 1 212 ? 12.188 -4.032 -21.016 1.00 98.06 212 ASP A C 1
ATOM 1599 O O . ASP A 1 212 ? 11.015 -3.823 -21.332 1.00 98.06 212 ASP A O 1
ATOM 1603 N N . ARG A 1 213 ? 12.514 -4.908 -20.058 1.00 98.00 213 ARG A N 1
ATOM 1604 C CA . ARG A 1 213 ? 11.516 -5.686 -19.306 1.00 98.00 213 ARG A CA 1
ATOM 1605 C C . ARG A 1 213 ? 10.683 -4.812 -18.372 1.00 98.00 213 ARG A C 1
ATOM 1607 O O . ARG A 1 213 ? 9.469 -4.985 -18.300 1.00 98.00 213 ARG A O 1
ATOM 1614 N N . TYR A 1 214 ? 11.309 -3.842 -17.704 1.00 98.44 214 TYR A N 1
ATOM 1615 C CA . TYR A 1 214 ? 10.599 -2.888 -16.855 1.00 98.44 214 TYR A CA 1
ATOM 1616 C C . TYR A 1 214 ? 9.636 -2.038 -17.688 1.00 98.44 214 TYR A C 1
ATOM 1618 O O . TYR A 1 214 ? 8.471 -1.895 -17.321 1.00 98.44 214 TYR A O 1
ATOM 1626 N N . ARG A 1 215 ? 10.085 -1.548 -18.852 1.00 98.38 215 ARG A N 1
ATOM 1627 C CA . ARG A 1 215 ? 9.233 -0.837 -19.812 1.00 98.38 215 ARG A CA 1
ATOM 1628 C C . ARG A 1 215 ? 8.026 -1.682 -20.214 1.00 98.38 215 ARG A C 1
ATOM 1630 O O . ARG A 1 215 ? 6.908 -1.191 -20.118 1.00 98.38 215 ARG A O 1
ATOM 1637 N N . ALA A 1 216 ? 8.234 -2.943 -20.597 1.00 98.00 216 ALA A N 1
ATOM 1638 C CA . ALA A 1 216 ? 7.144 -3.841 -20.980 1.00 98.00 216 ALA A CA 1
ATOM 1639 C C . ALA A 1 216 ? 6.124 -4.045 -19.843 1.00 98.00 216 ALA A C 1
ATOM 1641 O O . ALA A 1 216 ? 4.917 -3.978 -20.078 1.00 98.00 216 ALA A O 1
ATOM 1642 N N . MET A 1 217 ? 6.593 -4.232 -18.604 1.00 98.31 217 MET A N 1
ATOM 1643 C CA . MET A 1 217 ? 5.737 -4.321 -17.415 1.00 98.31 217 MET A CA 1
ATOM 1644 C C . MET A 1 217 ? 4.927 -3.039 -17.192 1.00 98.31 217 MET A C 1
ATOM 1646 O O . MET A 1 217 ? 3.710 -3.090 -17.012 1.00 98.31 217 MET A O 1
ATOM 1650 N N . ALA A 1 218 ? 5.586 -1.882 -17.220 1.00 98.12 218 ALA A N 1
ATOM 1651 C CA . ALA A 1 218 ? 4.943 -0.599 -16.983 1.00 98.12 218 ALA A CA 1
ATOM 1652 C C . ALA A 1 218 ? 3.924 -0.252 -18.081 1.00 98.12 218 ALA A C 1
ATOM 1654 O O . ALA A 1 218 ? 2.817 0.190 -17.783 1.00 98.12 218 ALA A O 1
ATOM 1655 N N . GLU A 1 219 ? 4.253 -0.510 -19.347 1.00 97.56 219 GLU A N 1
ATOM 1656 C CA . GLU A 1 219 ? 3.329 -0.350 -20.471 1.00 97.56 219 GLU A CA 1
ATOM 1657 C C . GLU A 1 219 ? 2.144 -1.313 -20.374 1.00 97.56 219 GLU A C 1
ATOM 1659 O O . GLU A 1 219 ? 1.021 -0.921 -20.694 1.00 97.56 219 GLU A O 1
ATOM 1664 N N . ARG A 1 220 ? 2.348 -2.549 -19.894 1.00 97.88 220 ARG A N 1
ATOM 1665 C CA . ARG A 1 220 ? 1.240 -3.479 -19.643 1.00 97.88 220 ARG A CA 1
ATOM 1666 C C . ARG A 1 220 ? 0.253 -2.892 -18.639 1.00 97.88 220 ARG A C 1
ATOM 1668 O O . ARG A 1 220 ? -0.934 -2.869 -18.939 1.00 97.88 220 ARG A O 1
ATOM 1675 N N . ILE A 1 221 ? 0.752 -2.368 -17.519 1.00 98.00 221 ILE A N 1
ATOM 1676 C CA . ILE A 1 221 ? -0.061 -1.734 -16.471 1.00 98.00 221 ILE A CA 1
ATOM 1677 C C . ILE A 1 221 ? -0.777 -0.482 -16.995 1.00 98.00 221 ILE A C 1
ATOM 1679 O O . ILE A 1 221 ? -1.965 -0.304 -16.759 1.00 98.00 221 ILE A O 1
ATOM 1683 N N . LEU A 1 222 ? -0.088 0.393 -17.734 1.00 97.12 222 LEU A N 1
ATOM 1684 C CA . LEU A 1 222 ? -0.688 1.631 -18.255 1.00 97.12 222 LEU A CA 1
ATOM 1685 C C . LEU A 1 222 ? -1.819 1.377 -19.265 1.00 97.12 222 LEU A C 1
ATOM 1687 O O . LEU A 1 222 ? -2.705 2.223 -19.412 1.00 97.12 222 LEU A O 1
ATOM 1691 N N . ASN A 1 223 ? -1.780 0.226 -19.941 1.00 94.94 223 ASN A N 1
ATOM 1692 C CA . ASN A 1 223 ? -2.793 -0.229 -20.892 1.00 94.94 223 ASN A CA 1
ATOM 1693 C C . ASN A 1 223 ? -3.859 -1.148 -20.263 1.00 94.94 223 ASN A C 1
ATOM 1695 O O . ASN A 1 223 ? -4.775 -1.569 -20.968 1.00 94.94 223 ASN A O 1
ATOM 1699 N N . ASP A 1 224 ? -3.736 -1.478 -18.976 1.00 87.31 224 ASP A N 1
ATOM 1700 C CA . ASP A 1 224 ? -4.688 -2.286 -18.209 1.00 87.31 224 ASP A CA 1
ATOM 1701 C C . ASP A 1 224 ? -5.742 -1.350 -17.592 1.00 87.31 224 ASP A C 1
ATOM 1703 O O . ASP A 1 224 ? -5.585 -0.863 -16.472 1.00 87.31 224 ASP A O 1
ATOM 1707 N N . ARG A 1 225 ? -6.759 -0.993 -18.387 1.00 68.31 225 ARG A N 1
ATOM 1708 C CA . ARG A 1 225 ? -7.883 -0.121 -18.007 1.00 68.31 225 ARG A CA 1
ATOM 1709 C C . ARG A 1 225 ? -9.215 -0.700 -18.456 1.00 68.31 225 ARG A C 1
ATOM 1711 O O . ARG A 1 225 ? -9.251 -1.275 -19.569 1.00 68.31 225 ARG A O 1
#

Secondary structure (DSSP, 8-state):
-PPPHHHHHHHHHHHHHHHHH--EEEEEEESGGGGT-S-GGG-EEEEEESSSS--TT--TTSEEEEHHHHHHHHHHHHTT---S--TT-HHHHHHHHHHSEEEE-TTSHHHHHHHHHHS--HHHHHHHHHHHHHHHHHHHHHHHH---HHHHHHHHHHHHHHHHHHHHHHTT-----STTHHHHHHHHT--THHHHHHHHHHT-SSHHHHHHHHHHHHHHHHT--

Radius of gyration: 19.12 Å; chains: 1; bounding box: 46×31×52 Å

pLDDT: mean 94.12, std 5.61, range [52.47, 98.44]